Protein AF-A0A453H7G5-F1 (afdb_monomer_lite)

pLDDT: mean 79.05, std 18.9, range [33.25, 97.81]

Structure (mmCIF, N/CA/C/O backbone):
data_AF-A0A453H7G5-F1
#
_entry.id   AF-A0A453H7G5-F1
#
loop_
_atom_site.group_PDB
_atom_site.id
_atom_site.type_symbol
_atom_site.label_atom_id
_atom_site.label_alt_id
_atom_site.label_comp_id
_atom_site.label_asym_id
_atom_site.label_entity_id
_atom_site.label_seq_id
_atom_site.pdbx_PDB_ins_code
_atom_site.Cartn_x
_atom_site.Cartn_y
_atom_site.Cartn_z
_atom_site.occupancy
_atom_site.B_iso_or_equiv
_atom_site.auth_seq_id
_atom_site.auth_comp_id
_atom_site.auth_asym_id
_atom_site.auth_atom_id
_atom_site.pdbx_PDB_model_num
ATOM 1 N N . MET A 1 1 ? 97.354 35.713 -141.759 1.00 62.00 1 MET A N 1
ATOM 2 C CA . MET A 1 1 ? 98.029 35.523 -140.458 1.00 62.00 1 MET A CA 1
ATOM 3 C C . MET A 1 1 ? 97.011 35.641 -139.328 1.00 62.00 1 MET A C 1
ATOM 5 O O . MET A 1 1 ? 96.859 34.687 -138.582 1.00 62.00 1 MET A O 1
ATOM 9 N N . ASP A 1 2 ? 96.206 36.702 -139.304 1.00 74.19 2 ASP A N 1
ATOM 10 C CA . ASP A 1 2 ? 95.250 37.006 -138.221 1.00 74.19 2 ASP A CA 1
ATOM 11 C C . ASP A 1 2 ? 94.138 35.962 -137.973 1.00 74.19 2 ASP A C 1
ATOM 13 O O . ASP A 1 2 ? 93.659 35.813 -136.851 1.00 74.19 2 ASP A O 1
ATOM 17 N N . GLU A 1 3 ? 93.705 35.208 -138.989 1.00 76.62 3 GLU A N 1
ATOM 18 C CA . GLU A 1 3 ? 92.694 34.149 -138.804 1.00 76.62 3 GLU A CA 1
ATOM 19 C C . GLU A 1 3 ? 93.251 32.903 -138.105 1.00 76.62 3 GLU A C 1
ATOM 21 O O . GLU A 1 3 ? 92.527 32.244 -137.358 1.00 76.62 3 GLU A O 1
ATOM 26 N N . VAL A 1 4 ? 94.543 32.612 -138.289 1.00 81.25 4 VAL A N 1
ATOM 27 C CA . VAL A 1 4 ? 95.215 31.472 -137.648 1.00 81.25 4 VAL A CA 1
ATOM 28 C C . VAL A 1 4 ? 95.413 31.748 -136.159 1.00 81.25 4 VAL A C 1
ATOM 30 O O . VAL A 1 4 ? 95.116 30.883 -135.337 1.00 81.25 4 VAL A O 1
ATOM 33 N N . GLU A 1 5 ? 95.812 32.968 -135.791 1.00 82.56 5 GLU A N 1
ATOM 34 C CA . GLU A 1 5 ? 95.929 33.377 -134.383 1.00 82.56 5 GLU A CA 1
ATOM 35 C C . GLU A 1 5 ? 94.570 33.392 -133.667 1.00 82.56 5 GLU A C 1
ATOM 37 O O . GLU A 1 5 ? 94.452 32.953 -132.517 1.00 82.56 5 GLU A O 1
ATOM 42 N N . ARG A 1 6 ? 93.509 33.824 -134.363 1.00 83.56 6 ARG A N 1
ATOM 43 C CA . ARG A 1 6 ? 92.140 33.802 -133.827 1.00 83.56 6 ARG A CA 1
ATOM 44 C C . ARG A 1 6 ? 91.633 32.370 -133.616 1.00 83.56 6 ARG A C 1
ATOM 46 O O . ARG A 1 6 ? 90.989 32.096 -132.602 1.00 83.56 6 ARG A O 1
ATOM 53 N N . ALA A 1 7 ? 91.950 31.450 -134.529 1.00 84.06 7 ALA A N 1
ATOM 54 C CA . ALA A 1 7 ? 91.626 30.032 -134.384 1.00 84.06 7 ALA A CA 1
ATOM 55 C C . ALA A 1 7 ? 92.417 29.367 -133.243 1.00 84.06 7 ALA A C 1
ATOM 57 O O . ALA A 1 7 ? 91.829 28.629 -132.455 1.00 84.06 7 ALA A O 1
ATOM 58 N N . GLN A 1 8 ? 93.712 29.671 -133.097 1.00 85.31 8 GLN A N 1
ATOM 59 C CA . GLN A 1 8 ? 94.544 29.150 -132.006 1.00 85.31 8 GLN A CA 1
ATOM 60 C C . GLN A 1 8 ? 94.075 29.639 -130.634 1.00 85.31 8 GLN A C 1
ATOM 62 O O . GLN A 1 8 ? 93.962 28.840 -129.709 1.00 85.31 8 GLN A O 1
ATOM 67 N N . SER A 1 9 ? 93.708 30.917 -130.509 1.00 84.94 9 SER A N 1
ATOM 68 C CA . SER A 1 9 ? 93.155 31.455 -129.259 1.00 84.94 9 SER A CA 1
ATOM 69 C C . SER A 1 9 ? 91.837 30.774 -128.882 1.00 84.94 9 SER A C 1
ATOM 71 O O . SER A 1 9 ? 91.627 30.427 -127.721 1.00 84.94 9 SER A O 1
ATOM 73 N N . ARG A 1 10 ? 90.969 30.497 -129.866 1.00 87.31 10 ARG A N 1
ATOM 74 C CA . ARG A 1 10 ? 89.721 29.758 -129.636 1.00 87.31 10 ARG A CA 1
ATOM 75 C C . ARG A 1 10 ? 89.971 28.303 -129.239 1.00 87.31 10 ARG A C 1
ATOM 77 O O . ARG A 1 10 ? 89.262 27.790 -128.381 1.00 87.31 10 ARG A O 1
ATOM 84 N N . LEU A 1 11 ? 90.976 27.657 -129.826 1.00 89.25 11 LEU A N 1
ATOM 85 C CA . LEU A 1 11 ? 91.357 26.288 -129.485 1.00 89.25 11 LEU A CA 1
ATOM 86 C C . LEU A 1 11 ? 91.880 26.207 -128.044 1.00 89.25 11 LEU A C 1
ATOM 88 O O . LEU A 1 11 ? 91.409 25.366 -127.289 1.00 89.25 11 LEU A O 1
ATOM 92 N N . VAL A 1 12 ? 92.740 27.139 -127.623 1.00 89.12 12 VAL A N 1
ATOM 93 C CA . VAL A 1 12 ? 93.240 27.214 -126.237 1.00 89.12 12 VAL A CA 1
ATOM 94 C C . VAL A 1 12 ? 92.110 27.480 -125.234 1.00 89.12 12 VAL A C 1
ATOM 96 O O . VAL A 1 12 ? 92.103 26.906 -124.144 1.00 89.12 12 VAL A O 1
ATOM 99 N N . SER A 1 13 ? 91.137 28.329 -125.580 1.00 88.00 13 SER A N 1
ATOM 100 C CA . SER A 1 13 ? 89.946 28.534 -124.745 1.00 88.00 13 SER A CA 1
ATOM 101 C C . SER A 1 13 ? 89.106 27.261 -124.617 1.00 88.00 13 SER A C 1
ATOM 103 O O . SER A 1 13 ? 88.713 26.917 -123.507 1.00 88.00 13 SER A O 1
ATOM 105 N N . LEU A 1 14 ? 88.886 26.532 -125.717 1.00 88.38 14 LEU A N 1
ATOM 106 C CA . LEU A 1 14 ? 88.150 25.263 -125.699 1.00 88.38 14 LEU A CA 1
ATOM 107 C C . LEU A 1 14 ? 88.907 24.155 -124.952 1.00 88.38 14 LEU A C 1
ATOM 109 O O . LEU A 1 14 ? 88.287 23.324 -124.293 1.00 88.38 14 LEU A O 1
ATOM 113 N N . GLU A 1 15 ? 90.238 24.128 -125.024 1.00 88.12 15 GLU A N 1
ATOM 114 C CA . GLU A 1 15 ? 91.059 23.190 -124.252 1.00 88.12 15 GLU A CA 1
ATOM 115 C C . GLU A 1 15 ? 90.994 23.474 -122.749 1.00 88.12 15 GLU A C 1
ATOM 117 O O . GLU A 1 15 ? 90.889 22.526 -121.967 1.00 88.12 15 GLU A O 1
ATOM 122 N N . ARG A 1 16 ? 90.982 24.753 -122.341 1.00 88.56 16 ARG A N 1
ATOM 123 C CA . ARG A 1 16 ? 90.725 25.139 -120.944 1.00 88.56 16 ARG A CA 1
ATOM 124 C C . ARG A 1 16 ? 89.337 24.711 -120.487 1.00 88.56 16 ARG A C 1
ATOM 126 O O . ARG A 1 16 ? 89.234 24.011 -119.490 1.00 88.56 16 ARG A O 1
ATOM 133 N N . GLU A 1 17 ? 88.299 25.040 -121.252 1.00 88.00 17 GLU A N 1
ATOM 134 C CA . GLU A 1 17 ? 86.915 24.694 -120.909 1.00 88.00 17 GLU A CA 1
ATOM 135 C C . GLU A 1 17 ? 86.713 23.173 -120.811 1.00 88.00 17 GLU A C 1
ATOM 137 O O . GLU A 1 17 ? 86.063 22.674 -119.897 1.00 88.00 17 GLU A O 1
ATOM 142 N N . LYS A 1 18 ? 87.347 22.396 -121.697 1.00 88.44 18 LYS A N 1
ATOM 143 C CA . LYS A 1 18 ? 87.355 20.930 -121.609 1.00 88.44 18 LYS A CA 1
ATOM 144 C C . LYS A 1 18 ? 88.086 20.423 -120.361 1.00 88.44 18 LYS A C 1
ATOM 146 O O . LYS A 1 18 ? 87.686 19.402 -119.802 1.00 88.44 18 LYS A O 1
ATOM 151 N N . GLY A 1 19 ? 89.164 21.093 -119.956 1.00 87.31 19 GLY A N 1
ATOM 152 C CA . GLY A 1 19 ? 89.867 20.824 -118.702 1.00 87.31 19 GLY A CA 1
ATOM 153 C C . GLY A 1 19 ? 88.975 21.069 -117.487 1.00 87.31 19 GLY A C 1
ATOM 154 O O . GLY A 1 19 ? 88.870 20.193 -116.632 1.00 87.31 19 GLY A O 1
ATOM 155 N N . ASP A 1 20 ? 88.264 22.195 -117.472 1.00 87.38 20 ASP A N 1
ATOM 156 C CA . ASP A 1 20 ? 87.347 22.585 -116.397 1.00 87.38 20 ASP A CA 1
ATOM 157 C C . ASP A 1 20 ? 86.117 21.665 -116.318 1.00 87.38 20 ASP A C 1
ATOM 159 O O . ASP A 1 20 ? 85.686 21.272 -115.237 1.00 87.38 20 ASP A O 1
ATOM 163 N N . LEU A 1 21 ? 85.576 21.233 -117.459 1.00 86.12 21 LEU A N 1
ATOM 164 C CA . LEU A 1 21 ? 84.492 20.246 -117.489 1.00 86.12 21 LEU A CA 1
ATOM 165 C C . LEU A 1 21 ? 84.958 18.863 -117.022 1.00 86.12 21 LEU A C 1
ATOM 167 O O . LEU A 1 21 ? 84.193 18.133 -116.394 1.00 86.12 21 LEU A O 1
ATOM 171 N N . ARG A 1 22 ? 86.210 18.484 -117.307 1.00 85.69 22 ARG A N 1
ATOM 172 C CA . ARG A 1 22 ? 86.790 17.234 -116.796 1.00 85.69 22 ARG A CA 1
ATOM 173 C C . ARG A 1 22 ? 87.040 17.290 -115.299 1.00 85.69 22 ARG A C 1
ATOM 175 O O . ARG A 1 22 ? 86.771 16.294 -114.639 1.00 85.69 22 ARG A O 1
ATOM 182 N N . SER A 1 23 ? 87.526 18.413 -114.772 1.00 84.00 23 SER A N 1
ATOM 183 C CA . SER A 1 23 ? 87.696 18.571 -113.329 1.00 84.00 23 SER A CA 1
ATOM 184 C C . SER A 1 23 ? 86.343 18.576 -112.623 1.00 84.00 23 SER A C 1
ATOM 186 O O . SER A 1 23 ? 86.201 17.849 -111.651 1.00 84.00 23 SER A O 1
ATOM 188 N N . GLN A 1 24 ? 85.323 19.252 -113.166 1.00 84.56 24 GLN A N 1
ATOM 189 C CA . GLN A 1 24 ? 83.955 19.177 -112.641 1.00 84.56 24 GLN A CA 1
ATOM 190 C C . GLN A 1 24 ? 83.392 17.756 -112.665 1.00 84.56 24 GLN A C 1
ATOM 192 O O . GLN A 1 24 ? 82.813 17.321 -111.676 1.00 84.56 24 GLN A O 1
ATOM 197 N N . LEU A 1 25 ? 83.577 17.013 -113.762 1.00 80.81 25 LEU A N 1
ATOM 198 C CA . LEU A 1 25 ? 83.152 15.612 -113.840 1.00 80.81 25 LEU A CA 1
ATOM 199 C C . LEU A 1 25 ? 83.912 14.719 -112.863 1.00 80.81 25 LEU A C 1
ATOM 201 O O . LEU A 1 25 ? 83.340 13.775 -112.333 1.00 80.81 25 LEU A O 1
ATOM 205 N N . GLN A 1 26 ? 85.192 14.993 -112.628 1.00 80.56 26 GLN A N 1
ATOM 206 C CA . GLN A 1 26 ? 85.968 14.236 -111.662 1.00 80.56 26 GLN A CA 1
ATOM 207 C C . GLN A 1 26 ? 85.547 14.566 -110.229 1.00 80.56 26 GLN A C 1
ATOM 209 O O . GLN A 1 26 ? 85.383 13.640 -109.449 1.00 80.56 26 GLN A O 1
ATOM 214 N N . THR A 1 27 ? 85.279 15.834 -109.901 1.00 78.12 27 THR A N 1
ATOM 215 C CA . THR A 1 27 ? 84.759 16.214 -108.581 1.00 78.12 27 THR A CA 1
ATOM 216 C C . THR A 1 27 ? 83.364 15.654 -108.346 1.00 78.12 27 THR A C 1
ATOM 218 O O . THR A 1 27 ? 83.118 15.102 -107.286 1.00 78.12 27 THR A O 1
ATOM 221 N N . THR A 1 28 ? 82.465 15.691 -109.338 1.00 75.25 28 THR A N 1
ATOM 222 C CA . THR A 1 28 ? 81.138 15.081 -109.175 1.00 75.25 28 THR A CA 1
ATOM 223 C C . THR A 1 28 ? 81.228 13.565 -109.083 1.00 75.25 28 THR A C 1
ATOM 225 O O . THR A 1 28 ? 80.489 12.970 -108.308 1.00 75.25 28 THR A O 1
ATOM 228 N N . ASN A 1 29 ? 82.148 12.933 -109.818 1.00 70.69 29 ASN A N 1
ATOM 229 C CA . ASN A 1 29 ? 82.358 11.494 -109.736 1.00 70.69 29 ASN A CA 1
ATOM 230 C C . ASN A 1 29 ? 82.988 11.074 -108.397 1.00 70.69 29 ASN A C 1
ATOM 232 O O . ASN A 1 29 ? 82.562 10.079 -107.820 1.00 70.69 29 ASN A O 1
ATOM 236 N N . GLU A 1 30 ? 83.956 11.831 -107.875 1.00 68.62 30 GLU A N 1
ATOM 237 C CA . GLU A 1 30 ? 84.536 11.626 -106.542 1.00 68.62 30 GLU A CA 1
ATOM 238 C C . GLU A 1 30 ? 83.502 11.890 -105.437 1.00 68.62 30 GLU A C 1
ATOM 240 O O . GLU A 1 30 ? 83.410 11.093 -104.508 1.00 68.62 30 GLU A O 1
ATOM 245 N N . ASP A 1 31 ? 82.640 12.901 -105.576 1.00 63.59 31 ASP A N 1
ATOM 246 C CA . ASP A 1 31 ? 81.514 13.143 -104.664 1.00 63.59 31 ASP A CA 1
ATOM 247 C C . ASP A 1 31 ? 80.473 12.012 -104.721 1.00 63.59 31 ASP A C 1
ATOM 249 O O . ASP A 1 31 ? 79.898 11.648 -103.695 1.00 63.59 31 ASP A O 1
ATOM 253 N N . THR A 1 32 ? 80.242 11.392 -105.885 1.00 59.47 32 THR A N 1
ATOM 254 C CA . THR A 1 32 ? 79.364 10.212 -105.989 1.00 59.47 32 THR A CA 1
ATOM 255 C C . THR A 1 32 ? 80.030 8.914 -105.528 1.00 59.47 32 THR A C 1
ATOM 257 O O . THR A 1 32 ? 79.348 8.058 -104.971 1.00 59.47 32 THR A O 1
ATOM 260 N N . SER A 1 33 ? 81.347 8.756 -105.701 1.00 55.81 33 SER A N 1
ATOM 261 C CA . SER A 1 33 ? 82.089 7.573 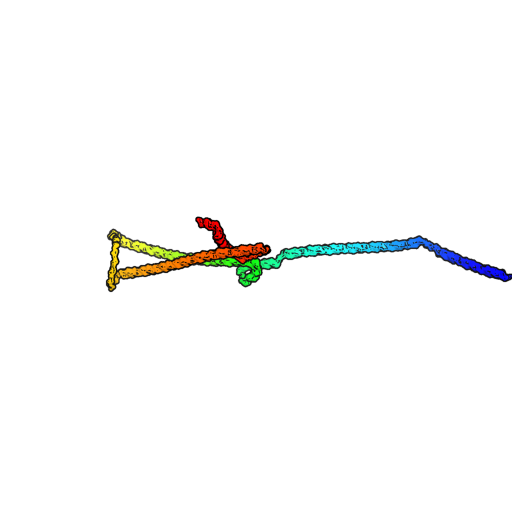-105.239 1.00 55.81 33 SER A CA 1
ATOM 262 C C . SER A 1 33 ? 82.356 7.602 -103.733 1.00 55.81 33 SER A C 1
ATOM 264 O O . SER A 1 33 ? 82.318 6.548 -103.105 1.00 55.81 33 SER A O 1
ATOM 266 N N . ASN A 1 34 ? 82.554 8.779 -103.135 1.00 56.25 34 ASN A N 1
ATOM 267 C CA . ASN A 1 34 ? 82.758 8.935 -101.690 1.00 56.25 34 ASN A CA 1
ATOM 268 C C . ASN A 1 34 ? 81.442 8.921 -100.888 1.00 56.25 34 ASN A C 1
ATOM 270 O O . ASN A 1 34 ? 81.478 8.724 -99.679 1.00 56.25 34 ASN A O 1
ATOM 274 N N . ASN A 1 35 ? 80.283 9.062 -101.547 1.00 52.50 35 ASN A N 1
ATOM 275 C CA . ASN A 1 35 ? 78.952 8.844 -100.957 1.00 52.50 35 ASN A CA 1
ATOM 276 C C . ASN A 1 35 ? 78.415 7.413 -101.179 1.00 52.50 35 ASN A C 1
ATOM 278 O O . ASN A 1 35 ? 77.243 7.143 -100.926 1.00 52.50 35 ASN A O 1
ATOM 282 N N . SER A 1 36 ? 79.261 6.483 -101.641 1.00 47.50 36 SER A N 1
ATOM 283 C CA . SER A 1 36 ? 78.926 5.059 -101.803 1.00 47.50 36 SER A CA 1
ATOM 284 C C . SER A 1 36 ? 79.104 4.235 -100.514 1.00 47.50 36 SER A C 1
ATOM 286 O O . SER A 1 36 ? 79.132 3.005 -100.579 1.00 47.50 36 SER A O 1
ATOM 288 N N . ASP A 1 37 ? 79.172 4.878 -99.345 1.00 51.56 37 ASP A N 1
ATOM 289 C CA . ASP A 1 37 ? 78.828 4.237 -98.071 1.00 51.56 37 ASP A CA 1
ATOM 290 C C . ASP A 1 37 ? 77.292 4.206 -97.989 1.00 51.56 37 ASP A C 1
ATOM 292 O O . ASP A 1 37 ? 76.632 4.999 -97.315 1.00 51.56 37 ASP A O 1
ATOM 296 N N . TYR A 1 38 ? 76.709 3.342 -98.822 1.00 54.81 38 TYR A N 1
ATOM 297 C CA . TYR A 1 38 ? 75.280 3.066 -98.883 1.00 54.81 38 TYR A CA 1
ATOM 298 C C . TYR A 1 38 ? 74.902 2.373 -97.564 1.00 54.81 38 TYR A C 1
ATOM 300 O O . TYR A 1 38 ? 74.841 1.150 -97.490 1.00 54.81 38 TYR A O 1
ATOM 308 N N . MET A 1 39 ? 74.691 3.144 -96.494 1.00 59.84 39 MET A N 1
ATOM 309 C CA . MET A 1 39 ? 73.795 2.696 -95.431 1.00 59.84 39 MET A CA 1
ATOM 310 C C . MET A 1 39 ? 72.452 2.486 -96.117 1.00 59.84 39 MET A C 1
ATOM 312 O O . MET A 1 39 ? 71.852 3.443 -96.619 1.00 59.84 39 MET A O 1
ATOM 316 N N . ASP A 1 40 ? 72.048 1.224 -96.240 1.00 67.44 40 ASP A N 1
ATOM 317 C CA . ASP A 1 40 ? 70.808 0.851 -96.897 1.00 67.44 40 ASP A CA 1
ATOM 318 C C . ASP A 1 40 ? 69.678 1.651 -96.224 1.00 67.44 40 ASP A C 1
ATOM 320 O O . ASP A 1 40 ? 69.606 1.688 -94.991 1.00 67.44 40 ASP A O 1
ATOM 324 N N . PRO A 1 41 ? 68.786 2.331 -96.969 1.00 74.31 41 PRO A N 1
ATOM 325 C CA . PRO A 1 41 ? 67.559 2.885 -96.400 1.00 74.31 41 PRO A CA 1
ATOM 326 C C . PRO A 1 41 ? 66.827 1.895 -95.476 1.00 74.31 41 PRO A C 1
ATOM 328 O O . PRO A 1 41 ? 66.160 2.322 -94.530 1.00 74.31 41 PRO A O 1
ATOM 331 N N . SER A 1 42 ? 66.998 0.588 -95.714 1.00 76.88 42 SER A N 1
ATOM 332 C CA . SER A 1 42 ? 66.573 -0.491 -94.823 1.00 76.88 42 SER A CA 1
ATOM 333 C C . SER A 1 42 ? 67.191 -0.417 -93.414 1.00 76.88 42 SER A C 1
ATOM 335 O O . SER A 1 42 ? 66.446 -0.496 -92.441 1.00 76.88 42 SER A O 1
ATOM 337 N N . ASP A 1 43 ? 68.496 -0.170 -93.268 1.00 80.69 43 ASP A N 1
ATOM 338 C CA . ASP A 1 43 ? 69.204 -0.134 -91.973 1.00 80.69 43 ASP A CA 1
ATOM 339 C C . ASP A 1 43 ? 68.791 1.070 -91.104 1.00 80.69 43 ASP A C 1
ATOM 341 O O . ASP A 1 43 ? 68.696 0.987 -89.873 1.00 80.69 43 ASP A O 1
ATOM 345 N N . ILE A 1 44 ? 68.502 2.215 -91.737 1.00 82.62 44 ILE A N 1
ATOM 346 C CA . ILE A 1 44 ? 68.005 3.422 -91.051 1.00 82.62 44 ILE A CA 1
ATOM 347 C C . ILE A 1 44 ? 66.570 3.199 -90.559 1.00 82.62 44 ILE A C 1
ATOM 349 O O . ILE A 1 44 ? 66.223 3.581 -89.435 1.00 82.62 44 ILE A O 1
ATOM 353 N N . LEU A 1 45 ? 65.730 2.569 -91.387 1.00 84.44 45 LEU A N 1
ATOM 354 C CA . LEU A 1 45 ? 64.369 2.191 -91.011 1.00 84.44 45 LEU A CA 1
ATOM 355 C C . LEU A 1 45 ? 64.369 1.135 -89.904 1.00 84.44 45 LEU A C 1
ATOM 357 O O . LEU A 1 45 ? 63.579 1.262 -88.971 1.00 84.44 45 LEU A O 1
ATOM 361 N N . GLU A 1 46 ? 65.275 0.160 -89.954 1.00 88.06 46 GLU A N 1
ATOM 362 C CA . GLU A 1 46 ? 65.452 -0.861 -88.920 1.00 88.06 46 GLU A CA 1
ATOM 363 C C . GLU A 1 46 ? 65.922 -0.242 -87.598 1.00 88.06 46 GLU A C 1
ATOM 365 O O . GLU A 1 46 ? 65.343 -0.501 -86.546 1.00 88.06 46 GLU A O 1
ATOM 370 N N . SER A 1 47 ? 66.882 0.683 -87.639 1.00 87.00 47 SER A N 1
ATOM 371 C CA . SER A 1 47 ? 67.322 1.435 -86.457 1.00 87.00 47 SER A CA 1
ATOM 372 C C . SER A 1 47 ? 66.195 2.292 -85.860 1.00 87.00 47 SER A C 1
ATOM 374 O O . SER A 1 47 ? 66.033 2.357 -84.639 1.00 87.00 47 SER A O 1
ATOM 376 N N . SER A 1 48 ? 65.374 2.927 -86.706 1.00 89.94 48 SER A N 1
ATOM 377 C CA . SER A 1 48 ? 64.195 3.690 -86.273 1.00 89.94 48 SER A CA 1
ATOM 378 C C . SER A 1 48 ? 63.102 2.791 -85.690 1.00 89.94 48 SER A C 1
ATOM 380 O O . SER A 1 48 ? 62.474 3.156 -84.693 1.00 89.94 48 SER A O 1
ATOM 382 N N . LEU A 1 49 ? 62.883 1.616 -86.284 1.00 92.31 49 LEU A N 1
ATOM 383 C CA . LEU A 1 49 ? 61.942 0.615 -85.800 1.00 92.31 49 LEU A CA 1
ATOM 384 C C . LEU A 1 49 ? 62.387 0.086 -84.436 1.00 92.31 49 LEU A C 1
ATOM 386 O O . LEU A 1 49 ? 61.605 0.160 -83.497 1.00 92.31 49 LEU A O 1
ATOM 390 N N . ASN A 1 50 ? 63.658 -0.292 -84.286 1.00 92.38 50 ASN A N 1
ATOM 391 C CA . ASN A 1 50 ? 64.249 -0.728 -83.020 1.00 92.38 50 ASN A CA 1
ATOM 392 C C . ASN A 1 50 ? 64.141 0.351 -81.928 1.00 92.38 50 ASN A C 1
ATOM 394 O O . ASN A 1 50 ? 63.821 0.051 -80.778 1.00 92.38 50 ASN A O 1
ATOM 398 N N . ALA A 1 51 ? 64.349 1.629 -82.269 1.00 92.88 51 ALA A N 1
ATOM 399 C CA . ALA A 1 51 ? 64.149 2.737 -81.333 1.00 92.88 51 ALA A CA 1
ATOM 400 C C . ALA A 1 51 ? 62.676 2.878 -80.906 1.00 92.88 51 ALA A C 1
ATOM 402 O O . ALA A 1 51 ? 62.393 3.055 -79.721 1.00 92.88 51 ALA A O 1
ATOM 403 N N . LYS A 1 52 ? 61.728 2.756 -81.846 1.00 94.19 52 LYS A N 1
ATOM 404 C CA . LYS A 1 52 ? 60.288 2.762 -81.541 1.00 94.19 52 LYS A CA 1
ATOM 405 C C . LYS A 1 52 ? 59.874 1.543 -80.722 1.00 94.19 52 LYS A C 1
ATOM 407 O O . LYS A 1 52 ? 59.114 1.704 -79.778 1.00 94.19 52 LYS A O 1
ATOM 412 N N . GLU A 1 53 ? 60.380 0.355 -81.031 1.00 95.00 53 GLU A N 1
ATOM 413 C CA . GLU A 1 53 ? 60.125 -0.876 -80.275 1.00 95.00 53 GLU A CA 1
ATOM 414 C C . GLU A 1 53 ? 60.661 -0.783 -78.847 1.00 95.00 53 GLU A C 1
ATOM 416 O O . GLU A 1 53 ? 59.987 -1.206 -77.904 1.00 95.00 53 GLU A O 1
ATOM 421 N N . LYS A 1 54 ? 61.828 -0.155 -78.662 1.00 95.06 54 LYS A N 1
ATOM 422 C CA . LYS A 1 54 ? 62.371 0.143 -77.336 1.00 95.06 54 LYS A CA 1
ATOM 423 C C . LYS A 1 54 ? 61.463 1.100 -76.561 1.00 95.06 54 LYS A C 1
ATOM 425 O O . LYS A 1 54 ? 61.105 0.787 -75.432 1.00 95.06 54 LYS A O 1
ATOM 430 N N . ILE A 1 55 ? 61.018 2.196 -77.181 1.00 95.50 55 ILE A N 1
ATOM 431 C CA . ILE A 1 55 ? 60.074 3.145 -76.562 1.00 95.50 55 ILE A CA 1
ATOM 432 C C . ILE A 1 55 ? 58.743 2.459 -76.232 1.00 95.50 55 ILE A C 1
ATOM 434 O O . ILE A 1 55 ? 58.202 2.649 -75.150 1.00 95.50 55 ILE A O 1
ATOM 438 N N . ILE A 1 56 ? 58.213 1.626 -77.130 1.00 95.25 56 ILE A N 1
ATOM 439 C CA . ILE A 1 56 ? 56.988 0.850 -76.891 1.00 95.25 56 ILE A CA 1
ATOM 440 C C . ILE A 1 56 ? 57.187 -0.105 -75.710 1.00 95.25 56 ILE A C 1
ATOM 442 O O . ILE A 1 56 ? 56.291 -0.253 -74.884 1.00 95.25 56 ILE A O 1
ATOM 446 N N . SER A 1 57 ? 58.354 -0.739 -75.600 1.00 95.69 57 SER A N 1
ATOM 447 C CA . SER A 1 57 ? 58.685 -1.628 -74.483 1.00 95.69 57 SER A CA 1
ATOM 448 C C . SER A 1 57 ? 58.794 -0.871 -73.159 1.00 95.69 57 SER A C 1
ATOM 450 O O . SER A 1 57 ? 58.263 -1.340 -72.155 1.00 95.69 57 SER A O 1
ATOM 452 N N . GLU A 1 58 ? 59.423 0.307 -73.162 1.00 95.94 58 GLU A N 1
ATOM 453 C CA . GLU A 1 58 ? 59.514 1.206 -72.006 1.00 95.94 58 GLU A CA 1
ATOM 454 C C . GLU A 1 58 ? 58.122 1.689 -71.572 1.00 95.94 58 GLU A C 1
ATOM 456 O O . GLU A 1 58 ? 57.748 1.494 -70.418 1.00 95.94 58 GLU A O 1
ATOM 461 N N . LEU A 1 59 ? 57.297 2.185 -72.501 1.00 96.44 59 LEU A N 1
ATOM 462 C CA . LEU A 1 59 ? 55.914 2.595 -72.224 1.00 96.44 59 LEU A CA 1
ATOM 463 C C . LEU A 1 59 ? 55.049 1.431 -71.726 1.00 96.44 59 LEU A C 1
ATOM 465 O O . LEU A 1 59 ? 54.245 1.607 -70.817 1.00 96.44 59 LEU A O 1
ATOM 469 N N . ASN A 1 60 ? 55.212 0.226 -72.277 1.00 96.31 60 ASN A N 1
ATOM 470 C CA . ASN A 1 60 ? 54.504 -0.961 -71.795 1.00 96.31 60 ASN A CA 1
ATOM 471 C C . ASN A 1 60 ? 54.957 -1.369 -70.386 1.00 96.31 60 ASN A C 1
ATOM 473 O O . ASN A 1 60 ? 54.140 -1.838 -69.593 1.00 96.31 60 ASN A O 1
ATOM 477 N N . ALA A 1 61 ? 56.242 -1.209 -70.062 1.00 95.81 61 ALA A N 1
ATOM 478 C CA . ALA A 1 61 ? 56.754 -1.452 -68.718 1.00 95.81 61 ALA A CA 1
ATOM 479 C C . ALA A 1 61 ? 56.220 -0.409 -67.723 1.00 95.81 61 ALA A C 1
ATOM 481 O O . ALA A 1 61 ? 55.793 -0.782 -66.630 1.00 95.81 61 ALA A O 1
ATOM 482 N N . GLU A 1 62 ? 56.169 0.866 -68.114 1.00 96.75 62 GLU A N 1
ATOM 483 C CA . GLU A 1 62 ? 55.561 1.940 -67.323 1.00 96.75 62 GLU A CA 1
ATOM 484 C C . GLU A 1 62 ? 54.061 1.716 -67.115 1.00 96.75 62 GLU A C 1
ATOM 486 O O . GLU A 1 62 ? 53.591 1.809 -65.982 1.00 96.75 62 GLU A O 1
ATOM 491 N N . LEU A 1 63 ? 53.320 1.339 -68.163 1.00 96.50 63 LEU A N 1
ATOM 492 C CA . LEU A 1 63 ? 51.900 0.992 -68.067 1.00 96.50 63 LEU A CA 1
ATOM 493 C C . LEU A 1 63 ? 51.676 -0.162 -67.092 1.00 96.50 63 LEU A C 1
ATOM 495 O O . LEU A 1 63 ? 50.865 -0.027 -66.183 1.00 96.50 63 LEU A O 1
ATOM 499 N N . ARG A 1 64 ? 52.440 -1.256 -67.208 1.00 96.69 64 ARG A N 1
ATOM 500 C CA . ARG A 1 64 ? 52.349 -2.384 -66.265 1.00 96.69 64 ARG A CA 1
ATOM 501 C C . ARG A 1 64 ? 52.691 -1.974 -64.837 1.00 96.69 64 ARG A C 1
ATOM 503 O O . ARG A 1 64 ? 52.065 -2.460 -63.898 1.00 96.69 64 ARG A O 1
ATOM 510 N N . ASN A 1 65 ? 53.673 -1.092 -64.657 1.00 96.56 65 ASN A N 1
ATOM 511 C CA . ASN A 1 65 ? 54.031 -0.584 -63.339 1.00 96.56 65 ASN A CA 1
ATOM 512 C C . ASN A 1 65 ? 52.890 0.253 -62.740 1.00 96.56 65 ASN A C 1
ATOM 514 O O . ASN A 1 65 ? 52.499 0.006 -61.605 1.00 96.56 65 ASN A O 1
ATOM 518 N N . ILE A 1 66 ? 52.302 1.171 -63.516 1.00 96.62 66 ILE A N 1
ATOM 519 C CA . ILE A 1 66 ? 51.151 1.989 -63.098 1.00 96.62 66 ILE A CA 1
ATOM 520 C C . ILE A 1 66 ? 49.920 1.114 -62.824 1.00 96.62 66 ILE A C 1
ATOM 522 O O . ILE A 1 66 ? 49.205 1.330 -61.849 1.00 96.62 66 ILE A O 1
ATOM 526 N N . GLU A 1 67 ? 49.661 0.102 -63.649 1.00 96.25 67 GLU A N 1
ATOM 527 C CA . GLU A 1 67 ? 48.577 -0.859 -63.425 1.00 96.25 67 GLU A CA 1
ATOM 528 C C . GLU A 1 67 ? 48.791 -1.647 -62.127 1.00 96.25 67 GLU A C 1
ATOM 530 O O . GLU A 1 67 ? 47.853 -1.817 -61.345 1.00 96.25 67 GLU A O 1
ATOM 535 N N . SER A 1 68 ? 50.026 -2.080 -61.859 1.00 96.44 68 SER A N 1
ATOM 536 C CA . SER A 1 68 ? 50.386 -2.785 -60.628 1.00 96.44 68 SER A CA 1
ATOM 537 C C . SER A 1 68 ? 50.267 -1.890 -59.392 1.00 96.44 68 SER A C 1
ATOM 539 O O . SER A 1 68 ? 49.744 -2.339 -58.370 1.00 96.44 68 SER A O 1
ATOM 541 N N . THR A 1 69 ? 50.725 -0.635 -59.453 1.00 96.44 69 THR A N 1
ATOM 542 C CA . THR A 1 69 ? 50.604 0.309 -58.330 1.00 96.44 69 THR A CA 1
ATOM 543 C C . THR A 1 69 ? 49.142 0.654 -58.074 1.00 96.44 69 THR A C 1
ATOM 545 O O . THR A 1 69 ? 48.699 0.576 -56.931 1.00 96.44 69 THR A O 1
ATOM 548 N N . LEU A 1 70 ? 48.356 0.908 -59.125 1.00 96.50 70 LEU A N 1
ATOM 549 C CA . LEU A 1 70 ? 46.920 1.158 -59.021 1.00 96.50 70 LEU A CA 1
ATOM 550 C C . LEU A 1 70 ? 46.168 -0.053 -58.450 1.00 96.50 70 LEU A C 1
ATOM 552 O O . LEU A 1 70 ? 45.241 0.115 -57.658 1.00 96.50 70 LEU A O 1
ATOM 556 N N . SER A 1 71 ? 46.538 -1.275 -58.842 1.00 96.94 71 SER A N 1
ATOM 557 C CA . SER A 1 71 ? 45.949 -2.498 -58.285 1.00 96.94 71 SER A CA 1
ATOM 558 C C . SER A 1 71 ? 46.270 -2.650 -56.797 1.00 96.94 71 SER A C 1
ATOM 560 O O . SER A 1 71 ? 45.372 -2.954 -56.013 1.00 96.94 71 SER A O 1
ATOM 562 N N . SER A 1 72 ? 47.519 -2.388 -56.399 1.00 96.81 72 SER A N 1
ATOM 563 C CA . SER A 1 72 ? 47.951 -2.415 -54.997 1.00 96.81 72 SER A CA 1
ATOM 564 C C . SER A 1 72 ? 47.227 -1.358 -54.155 1.00 96.81 72 SER A C 1
ATOM 566 O O . SER A 1 72 ? 46.677 -1.670 -53.100 1.00 96.81 72 SER A O 1
ATOM 568 N N . GLU A 1 73 ? 47.124 -0.118 -54.644 1.00 96.31 73 GLU A N 1
ATOM 569 C CA . GLU A 1 73 ? 46.380 0.952 -53.968 1.00 96.31 73 GLU A CA 1
ATOM 570 C C . GLU A 1 73 ? 44.893 0.614 -53.823 1.00 96.31 73 GLU A C 1
ATOM 572 O O . GLU A 1 73 ? 44.322 0.774 -52.742 1.00 96.31 73 GLU A O 1
ATOM 577 N N . LYS A 1 74 ? 44.260 0.075 -54.874 1.00 96.25 74 LYS A N 1
ATOM 578 C CA . LYS A 1 74 ? 42.871 -0.405 -54.805 1.00 96.25 74 LYS A CA 1
ATOM 579 C C . LYS A 1 74 ? 42.704 -1.492 -53.748 1.00 96.25 74 LYS A C 1
ATOM 581 O O . LYS A 1 74 ? 41.740 -1.441 -52.986 1.00 96.25 74 LYS A O 1
ATOM 586 N N . GLU A 1 75 ? 43.621 -2.452 -53.674 1.00 96.94 75 GLU A N 1
ATOM 587 C CA . GLU A 1 75 ? 43.585 -3.505 -52.660 1.00 96.94 75 GLU A CA 1
ATOM 588 C C . GLU A 1 75 ? 43.749 -2.937 -51.242 1.00 96.94 75 GLU A C 1
ATOM 590 O O . GLU A 1 75 ? 42.982 -3.296 -50.343 1.00 96.94 75 GLU A O 1
ATOM 595 N N . MET A 1 76 ? 44.672 -1.989 -51.040 1.00 96.75 76 MET A N 1
ATOM 596 C CA . MET A 1 76 ? 44.828 -1.289 -49.762 1.00 96.75 76 MET A CA 1
ATOM 597 C C . MET A 1 76 ? 43.548 -0.553 -49.356 1.00 96.75 76 MET A C 1
ATOM 599 O O . MET A 1 76 ? 43.098 -0.703 -48.220 1.00 96.75 76 MET A O 1
ATOM 603 N N . HIS A 1 77 ? 42.916 0.184 -50.274 1.00 96.06 77 HIS A N 1
ATOM 604 C CA . HIS A 1 77 ? 41.657 0.879 -50.002 1.00 96.06 77 HIS A CA 1
ATOM 605 C C . HIS A 1 77 ? 40.510 -0.086 -49.698 1.00 96.06 77 HIS A C 1
ATOM 607 O O . HIS A 1 77 ? 39.742 0.157 -48.771 1.00 96.06 77 HIS A O 1
ATOM 613 N N . VAL A 1 78 ? 40.402 -1.206 -50.419 1.00 97.50 78 VAL A N 1
ATOM 614 C CA . VAL A 1 78 ? 39.401 -2.244 -50.128 1.00 97.50 78 VAL A CA 1
ATOM 615 C C . VAL A 1 78 ? 39.621 -2.835 -48.736 1.00 97.50 78 VAL A C 1
ATOM 617 O O . VAL A 1 78 ? 38.658 -3.027 -47.992 1.00 97.50 78 VAL A O 1
ATOM 620 N N . ASN A 1 79 ? 40.869 -3.102 -48.356 1.00 96.62 79 ASN A N 1
ATOM 621 C CA . ASN A 1 79 ? 41.197 -3.611 -47.027 1.00 96.62 79 ASN A CA 1
ATOM 622 C C . ASN A 1 79 ? 40.902 -2.581 -45.932 1.00 96.62 79 ASN A C 1
ATOM 624 O O . ASN A 1 79 ? 40.396 -2.952 -44.874 1.00 96.62 79 ASN A O 1
ATOM 628 N N . GLU A 1 80 ? 41.147 -1.298 -46.187 1.00 97.44 80 GLU A N 1
ATOM 629 C CA . GLU A 1 80 ? 40.811 -0.231 -45.247 1.00 97.44 80 GLU A CA 1
ATOM 630 C C . GLU A 1 80 ? 39.296 -0.068 -45.087 1.00 97.44 80 GLU A C 1
ATOM 632 O O . GLU A 1 80 ? 38.793 -0.033 -43.967 1.00 97.44 80 GLU A O 1
ATOM 637 N N . VAL A 1 81 ? 38.535 -0.099 -46.185 1.00 96.81 81 VAL A N 1
ATOM 638 C CA . VAL A 1 81 ? 37.064 -0.094 -46.138 1.00 96.81 81 VAL A CA 1
ATOM 639 C C . VAL A 1 81 ? 36.538 -1.305 -45.363 1.00 96.81 81 VAL A C 1
ATOM 641 O O . VAL A 1 81 ? 35.631 -1.158 -44.545 1.00 96.81 81 VAL A O 1
ATOM 644 N N . LYS A 1 82 ? 37.120 -2.498 -45.541 1.00 97.38 82 LYS A N 1
ATOM 645 C CA . LYS A 1 82 ? 36.758 -3.694 -44.756 1.00 97.38 82 LYS A CA 1
ATOM 646 C C . LYS A 1 82 ? 37.034 -3.520 -43.259 1.00 97.38 82 LYS A C 1
ATOM 648 O O . LYS A 1 82 ? 36.203 -3.903 -42.442 1.00 97.38 82 LYS A O 1
ATOM 653 N N . LYS A 1 83 ? 38.169 -2.926 -42.881 1.00 97.44 83 LYS A N 1
ATOM 654 C CA . LYS A 1 83 ? 38.487 -2.642 -41.470 1.00 97.44 83 LYS A CA 1
ATOM 655 C C . LYS A 1 83 ? 37.524 -1.623 -40.869 1.00 97.44 83 LYS A C 1
ATOM 657 O O . LYS A 1 83 ? 37.001 -1.850 -39.782 1.00 97.44 83 LYS A O 1
ATOM 662 N N . LEU A 1 84 ? 37.262 -0.529 -41.584 1.00 96.31 84 LEU A N 1
ATOM 663 C CA . LEU A 1 84 ? 36.351 0.521 -41.130 1.00 96.31 84 LEU A CA 1
ATOM 664 C C . LEU A 1 84 ? 34.913 0.009 -41.010 1.00 96.31 84 LEU A C 1
ATOM 666 O O . LEU A 1 84 ? 34.245 0.318 -40.031 1.00 96.31 84 LEU A O 1
ATOM 670 N N . THR A 1 85 ? 34.448 -0.813 -41.953 1.00 96.69 85 THR A N 1
ATOM 671 C CA . THR A 1 85 ? 33.115 -1.438 -41.881 1.00 96.69 85 THR A CA 1
ATOM 672 C C . THR A 1 85 ? 33.003 -2.435 -40.728 1.00 96.69 85 THR A C 1
ATOM 674 O O . THR A 1 85 ? 31.993 -2.423 -40.028 1.00 96.69 85 THR A O 1
ATOM 677 N N . ALA A 1 86 ? 34.042 -3.235 -40.457 1.00 96.75 86 ALA A N 1
ATOM 678 C CA . ALA A 1 86 ? 34.075 -4.116 -39.289 1.00 96.75 86 ALA A CA 1
ATOM 679 C C . ALA A 1 86 ? 34.016 -3.319 -37.974 1.00 96.75 86 ALA A C 1
ATOM 681 O O . ALA A 1 86 ? 33.186 -3.613 -37.114 1.00 96.75 86 ALA A O 1
ATOM 682 N N . LEU A 1 87 ? 34.825 -2.262 -37.848 1.00 97.62 87 LEU A N 1
ATOM 683 C CA . LEU A 1 87 ? 34.830 -1.402 -36.664 1.00 97.62 87 LEU A CA 1
ATOM 684 C C . LEU A 1 87 ? 33.491 -0.674 -36.483 1.00 97.62 87 LEU A C 1
ATOM 686 O O . LEU A 1 87 ? 33.007 -0.545 -35.362 1.00 97.62 87 LEU A O 1
ATOM 690 N N . LEU A 1 88 ? 32.863 -0.239 -37.576 1.00 96.88 88 LEU A N 1
ATOM 691 C CA . LEU A 1 88 ? 31.533 0.364 -37.542 1.00 96.88 88 LEU A CA 1
ATOM 692 C C . LEU A 1 88 ? 30.487 -0.638 -37.035 1.00 96.88 88 LEU A C 1
ATOM 694 O O . LEU A 1 88 ? 29.733 -0.299 -36.128 1.00 96.88 88 LEU A O 1
ATOM 698 N N . SER A 1 89 ? 30.511 -1.882 -37.527 1.00 96.88 89 SER A N 1
ATOM 699 C CA . SER A 1 89 ? 29.600 -2.935 -37.059 1.00 96.88 89 SER A CA 1
ATOM 700 C C . SER A 1 89 ? 29.789 -3.272 -35.574 1.00 96.88 89 SER A C 1
ATOM 702 O O . SER A 1 89 ? 28.807 -3.417 -34.854 1.00 96.88 89 SER A O 1
ATOM 704 N N . GLU A 1 90 ? 31.031 -3.301 -35.078 1.00 97.12 90 GLU A N 1
ATOM 705 C CA . GLU A 1 90 ? 31.336 -3.528 -33.658 1.00 97.12 90 GLU A CA 1
ATOM 706 C C . GLU A 1 90 ? 30.818 -2.382 -32.773 1.00 97.12 90 GLU A C 1
ATOM 708 O O . GLU A 1 90 ? 30.274 -2.597 -31.686 1.00 97.12 90 GLU A O 1
ATOM 713 N N . LYS A 1 91 ? 30.954 -1.131 -33.234 1.00 96.00 91 LYS A N 1
ATOM 714 C CA . LYS A 1 91 ? 30.396 0.022 -32.517 1.00 96.00 91 LYS A CA 1
ATOM 715 C C . LYS A 1 91 ? 28.872 0.019 -32.540 1.00 96.00 91 LYS A C 1
ATOM 717 O O . LYS A 1 91 ? 28.267 0.361 -31.527 1.00 96.00 91 LYS A O 1
ATOM 722 N N . GLU A 1 92 ? 28.251 -0.389 -33.642 1.00 96.31 92 GLU A N 1
ATOM 723 C CA . GLU A 1 92 ? 26.798 -0.548 -33.721 1.00 96.31 92 GLU A CA 1
ATOM 724 C C . GLU A 1 92 ? 26.296 -1.604 -32.733 1.00 96.31 92 GLU A C 1
ATOM 726 O O . GLU A 1 92 ? 25.377 -1.310 -31.964 1.00 96.31 92 GLU A O 1
ATOM 731 N N . THR A 1 93 ? 26.933 -2.780 -32.664 1.00 96.25 93 THR A N 1
ATOM 732 C CA . THR A 1 93 ? 26.557 -3.821 -31.694 1.00 96.25 93 THR A CA 1
ATOM 733 C C . THR A 1 93 ? 26.724 -3.331 -30.257 1.00 96.25 93 THR A C 1
ATOM 735 O O . THR A 1 93 ? 25.778 -3.422 -29.473 1.00 96.25 93 THR A O 1
ATOM 738 N N . ALA A 1 94 ? 27.849 -2.690 -29.926 1.00 96.38 94 ALA A N 1
ATOM 739 C CA . ALA A 1 94 ? 28.075 -2.131 -28.591 1.00 96.38 94 ALA A CA 1
ATOM 740 C C . ALA A 1 94 ? 27.031 -1.061 -28.210 1.00 96.38 94 ALA A C 1
ATOM 742 O O . ALA A 1 94 ? 26.554 -1.018 -27.077 1.00 96.38 94 ALA A O 1
ATOM 743 N N . ILE A 1 95 ? 26.620 -0.208 -29.157 1.00 95.44 95 ILE A N 1
ATOM 744 C CA . ILE A 1 95 ? 25.554 0.779 -28.930 1.00 95.44 95 ILE A CA 1
ATOM 745 C C . ILE A 1 95 ? 24.211 0.084 -28.683 1.00 95.44 95 ILE A C 1
ATOM 747 O O . ILE A 1 95 ? 23.446 0.534 -27.828 1.00 95.44 95 ILE A O 1
ATOM 751 N N . THR A 1 96 ? 23.893 -0.984 -29.419 1.00 95.31 96 THR A N 1
ATOM 752 C CA . THR A 1 96 ? 22.644 -1.729 -29.197 1.00 95.31 96 THR A CA 1
ATOM 753 C C . THR A 1 96 ? 22.612 -2.416 -27.834 1.00 95.31 96 THR A C 1
ATOM 755 O O . THR A 1 96 ? 21.584 -2.354 -27.159 1.00 95.31 96 THR A O 1
ATOM 758 N N . GLU A 1 97 ? 23.734 -2.981 -27.386 1.00 95.12 97 GLU A N 1
ATOM 759 C CA . GLU A 1 97 ? 23.868 -3.592 -26.061 1.00 95.12 97 GLU A CA 1
ATOM 760 C C . GLU A 1 97 ? 23.730 -2.549 -24.948 1.00 95.12 97 GLU A C 1
ATOM 762 O O . GLU A 1 97 ? 22.880 -2.703 -24.075 1.00 95.12 97 GLU A O 1
ATOM 767 N N . LEU A 1 98 ? 24.449 -1.424 -25.033 1.00 93.31 98 LEU A N 1
ATOM 768 C CA . LEU A 1 98 ? 24.334 -0.335 -24.056 1.00 93.31 98 LEU A CA 1
ATOM 769 C C . LEU A 1 98 ? 22.919 0.256 -23.996 1.00 93.31 98 LEU A C 1
ATOM 771 O O . LEU A 1 98 ? 22.437 0.610 -22.921 1.00 93.31 98 LEU A O 1
ATOM 775 N N . LYS A 1 99 ? 22.223 0.362 -25.135 1.00 92.12 99 LYS A N 1
ATOM 776 C CA . LYS A 1 99 ? 20.816 0.789 -25.163 1.00 92.12 99 LYS A CA 1
ATOM 777 C C . LYS A 1 99 ? 19.902 -0.220 -24.475 1.00 92.12 99 LYS A C 1
ATOM 779 O O . LYS A 1 99 ? 18.988 0.202 -23.770 1.00 92.12 99 LYS A O 1
ATOM 784 N N . LYS A 1 100 ? 20.140 -1.519 -24.665 1.00 92.44 100 LYS A N 1
ATOM 785 C CA . LYS A 1 100 ? 19.390 -2.580 -23.988 1.00 92.44 100 LYS A CA 1
ATOM 786 C C . LYS A 1 100 ? 19.627 -2.534 -22.478 1.00 92.44 100 LYS A C 1
ATOM 788 O O . LYS A 1 100 ? 18.660 -2.477 -21.727 1.00 92.44 100 LYS A O 1
ATOM 793 N N . GLU A 1 101 ? 20.879 -2.435 -22.037 1.00 89.88 101 GLU A N 1
ATOM 794 C CA . GLU A 1 101 ? 21.214 -2.276 -20.616 1.00 89.88 101 GLU A CA 1
ATOM 795 C C . GLU A 1 101 ? 20.578 -1.017 -20.011 1.00 89.88 101 GLU A C 1
ATOM 797 O O . GLU A 1 101 ? 20.085 -1.040 -18.884 1.00 89.88 101 GLU A O 1
ATOM 802 N N . LEU A 1 102 ? 20.551 0.093 -20.753 1.00 86.44 102 LEU A N 1
ATOM 803 C CA . LEU A 1 102 ? 19.911 1.327 -20.301 1.00 86.44 102 LEU A CA 1
ATOM 804 C C . LEU A 1 102 ? 18.391 1.174 -20.144 1.00 86.44 102 LEU A C 1
ATOM 806 O O . LEU A 1 102 ? 17.822 1.776 -19.237 1.00 86.44 102 LEU A O 1
ATOM 810 N N . GLN A 1 103 ? 17.741 0.379 -20.999 1.00 84.00 103 GLN A N 1
ATOM 811 C CA . GLN A 1 103 ? 16.313 0.065 -20.879 1.00 84.00 103 GLN A CA 1
ATOM 812 C C . GLN A 1 103 ? 16.013 -0.912 -19.737 1.00 84.00 103 GLN A C 1
ATOM 814 O O . GLN A 1 103 ? 14.961 -0.803 -19.113 1.00 84.00 103 GLN A O 1
ATOM 819 N N . GLU A 1 104 ? 16.917 -1.852 -19.457 1.00 84.44 104 GLU A N 1
ATOM 820 C CA . GLU A 1 104 ? 16.781 -2.812 -18.354 1.00 84.44 104 GLU A CA 1
ATOM 821 C C . GLU A 1 104 ? 17.027 -2.171 -16.982 1.00 84.44 104 GLU A C 1
ATOM 823 O O . GLU A 1 104 ? 16.544 -2.672 -15.962 1.00 84.44 104 GLU A O 1
ATOM 828 N N . ARG A 1 105 ? 17.755 -1.049 -16.931 1.00 82.12 105 ARG A N 1
ATOM 829 C CA . ARG A 1 105 ? 17.980 -0.323 -15.681 1.00 82.12 105 ARG A CA 1
ATOM 830 C C . ARG A 1 105 ? 16.651 0.163 -15.089 1.00 82.12 105 ARG A C 1
ATOM 832 O O . ARG A 1 105 ? 15.870 0.815 -15.785 1.00 82.12 105 ARG A O 1
ATOM 839 N N . PRO A 1 106 ? 16.415 -0.078 -13.784 1.00 81.88 106 PRO A N 1
ATOM 840 C CA . PRO A 1 106 ? 15.251 0.449 -13.089 1.00 81.88 106 PRO A CA 1
ATOM 841 C C . PRO A 1 106 ? 15.134 1.959 -13.298 1.00 81.88 106 PRO A C 1
ATOM 843 O O . PRO A 1 106 ? 16.080 2.708 -13.047 1.00 81.88 106 PRO A O 1
ATOM 846 N N . THR A 1 107 ? 13.968 2.409 -13.759 1.00 82.50 107 THR A N 1
ATOM 847 C CA . THR A 1 107 ? 13.687 3.836 -13.924 1.00 82.50 107 THR A CA 1
ATOM 848 C C . THR A 1 107 ? 13.826 4.545 -12.577 1.00 82.50 107 THR A C 1
ATOM 850 O O . THR A 1 107 ? 13.464 3.981 -11.544 1.00 82.50 107 THR A O 1
ATOM 853 N N . THR A 1 108 ? 14.294 5.794 -12.576 1.00 82.62 108 THR A N 1
ATOM 854 C CA . THR A 1 108 ? 14.406 6.627 -11.362 1.00 82.62 108 THR A CA 1
ATOM 855 C C . THR A 1 108 ? 13.115 6.623 -10.548 1.00 82.62 108 THR A C 1
ATOM 857 O O . THR A 1 108 ? 13.151 6.367 -9.352 1.00 82.62 108 THR A O 1
ATOM 860 N N . ARG A 1 109 ? 11.966 6.735 -11.224 1.00 80.12 109 ARG A N 1
ATOM 861 C CA . ARG A 1 109 ? 10.639 6.622 -10.609 1.00 80.12 109 ARG A CA 1
ATOM 862 C C . ARG A 1 109 ? 10.423 5.301 -9.864 1.00 80.12 109 ARG A C 1
ATOM 864 O O . ARG A 1 109 ? 9.934 5.325 -8.748 1.00 80.12 109 ARG A O 1
ATOM 871 N N . LEU A 1 110 ? 10.822 4.162 -10.437 1.00 83.88 110 LEU A N 1
ATOM 872 C CA . LEU A 1 110 ? 10.681 2.857 -9.780 1.00 83.88 110 LEU A CA 1
ATOM 873 C C . LEU A 1 110 ? 11.583 2.752 -8.543 1.00 83.88 110 LEU A C 1
ATOM 875 O O . LEU A 1 110 ? 11.177 2.191 -7.530 1.00 83.88 110 LEU A O 1
ATOM 879 N N . VAL A 1 111 ? 12.801 3.292 -8.617 1.00 87.38 111 VAL A N 1
ATOM 880 C CA . VAL A 1 111 ? 13.720 3.341 -7.472 1.00 87.38 111 VAL A CA 1
ATOM 881 C C . VAL A 1 111 ? 13.157 4.233 -6.366 1.00 87.38 111 VAL A C 1
ATOM 883 O O . VAL A 1 111 ? 13.205 3.849 -5.199 1.00 87.38 111 VAL A O 1
ATOM 886 N N . ASP A 1 112 ? 12.592 5.384 -6.721 1.00 85.88 112 ASP A N 1
ATOM 887 C CA . ASP A 1 112 ? 11.964 6.303 -5.771 1.00 85.88 112 ASP A CA 1
ATOM 888 C C . ASP A 1 112 ? 10.699 5.688 -5.151 1.00 85.88 112 ASP A C 1
ATOM 890 O O . ASP A 1 112 ? 10.522 5.751 -3.936 1.00 85.88 112 ASP A O 1
ATOM 894 N N . ASP A 1 113 ? 9.876 4.993 -5.941 1.00 84.00 113 ASP A N 1
ATOM 895 C CA . ASP A 1 113 ? 8.704 4.252 -5.460 1.00 84.00 113 ASP A CA 1
ATOM 896 C C . ASP A 1 113 ? 9.107 3.104 -4.517 1.00 84.00 113 ASP A C 1
ATOM 898 O O . ASP A 1 113 ? 8.465 2.882 -3.491 1.00 84.00 113 ASP A O 1
ATOM 902 N N . LEU A 1 114 ? 10.187 2.374 -4.822 1.00 85.88 114 LEU A N 1
ATOM 903 C CA . LEU A 1 114 ? 10.719 1.325 -3.944 1.00 85.88 114 LEU A CA 1
ATOM 904 C C . LEU A 1 114 ? 11.287 1.901 -2.643 1.00 85.88 114 LEU A C 1
ATOM 906 O O . LEU A 1 114 ? 11.040 1.333 -1.581 1.00 85.88 114 LEU A O 1
ATOM 910 N N . LYS A 1 115 ? 12.000 3.031 -2.695 1.00 86.06 115 LYS A N 1
ATOM 911 C CA . LYS A 1 115 ? 12.486 3.727 -1.493 1.00 86.06 115 LYS A CA 1
ATOM 912 C C . LYS A 1 115 ? 11.332 4.180 -0.606 1.00 86.06 115 LYS A C 1
ATOM 914 O O . LYS A 1 115 ? 11.369 3.910 0.591 1.00 86.06 115 LYS A O 1
ATOM 919 N N . LYS A 1 116 ? 10.284 4.775 -1.189 1.00 83.62 116 LYS A N 1
ATOM 920 C CA . LYS A 1 116 ? 9.059 5.141 -0.463 1.00 83.62 116 LYS A CA 1
ATOM 921 C C . LYS A 1 116 ? 8.422 3.920 0.195 1.00 83.62 116 LYS A C 1
ATOM 923 O O . LYS A 1 116 ? 8.191 3.937 1.398 1.00 83.62 116 LYS A O 1
ATOM 928 N N . LYS A 1 117 ? 8.242 2.817 -0.545 1.00 82.75 117 LYS A N 1
ATOM 929 C CA . LYS A 1 117 ? 7.714 1.552 0.005 1.00 82.75 117 LYS A CA 1
ATOM 930 C C . LYS A 1 117 ? 8.534 1.026 1.180 1.00 82.75 117 LYS A C 1
ATOM 932 O O . LYS A 1 117 ? 7.951 0.588 2.167 1.00 82.75 117 LYS A O 1
ATOM 937 N N . VAL A 1 118 ? 9.864 1.059 1.088 1.00 84.38 118 VAL A N 1
ATOM 938 C CA . VAL A 1 118 ? 10.751 0.637 2.183 1.00 84.38 118 VAL A CA 1
ATOM 939 C C . VAL A 1 118 ? 10.603 1.559 3.390 1.00 84.38 118 VAL A C 1
ATOM 941 O O . VAL A 1 118 ? 10.493 1.065 4.506 1.00 84.38 118 VAL A O 1
ATOM 944 N N . GLN A 1 119 ? 10.536 2.872 3.179 1.00 76.94 119 GLN A N 1
ATOM 945 C CA . GLN A 1 119 ? 10.377 3.850 4.254 1.00 76.94 119 GLN A CA 1
ATOM 946 C C . GLN A 1 119 ? 9.027 3.695 4.972 1.00 76.94 119 GLN A C 1
ATOM 948 O O . GLN A 1 119 ? 8.984 3.692 6.199 1.00 76.94 119 GLN A O 1
ATOM 953 N N . ILE A 1 120 ? 7.945 3.450 4.229 1.00 75.38 120 ILE A N 1
ATOM 954 C CA . ILE A 1 120 ? 6.617 3.149 4.787 1.00 75.38 120 ILE A CA 1
ATOM 955 C C . ILE A 1 120 ? 6.640 1.829 5.549 1.00 75.38 120 ILE A C 1
ATOM 957 O O . ILE A 1 120 ? 6.159 1.766 6.673 1.00 75.38 120 ILE A O 1
ATOM 961 N N . LEU A 1 121 ? 7.216 0.767 4.978 1.00 79.12 121 LEU A N 1
ATOM 962 C CA . LEU A 1 121 ? 7.347 -0.517 5.672 1.00 79.12 121 LEU A CA 1
ATOM 963 C C . LEU A 1 121 ? 8.166 -0.385 6.953 1.00 79.12 121 LEU A C 1
ATOM 965 O O . LEU A 1 121 ? 7.830 -1.014 7.952 1.00 79.12 121 LEU A O 1
ATOM 969 N N . GLN A 1 122 ? 9.209 0.441 6.948 1.00 75.56 122 GLN A N 1
ATOM 970 C CA . GLN A 1 122 ? 9.993 0.717 8.140 1.00 75.56 122 GLN A CA 1
ATOM 971 C C . GLN A 1 122 ? 9.161 1.474 9.185 1.00 75.56 122 GLN A C 1
ATOM 973 O O . GLN A 1 122 ? 9.192 1.136 10.365 1.00 75.56 122 GLN A O 1
ATOM 978 N N . ALA A 1 123 ? 8.364 2.446 8.756 1.00 68.31 123 ALA A N 1
ATOM 979 C CA . ALA A 1 123 ? 7.516 3.228 9.641 1.00 68.31 123 ALA A CA 1
ATOM 980 C C . ALA A 1 123 ? 6.357 2.400 10.236 1.00 68.31 123 ALA A C 1
ATOM 982 O O . ALA A 1 123 ? 6.139 2.442 11.444 1.00 68.31 123 ALA A O 1
ATOM 983 N N . VAL A 1 124 ? 5.674 1.586 9.420 1.00 68.38 124 VAL A N 1
ATOM 984 C CA . VAL A 1 124 ? 4.587 0.678 9.841 1.00 68.38 124 VAL A CA 1
ATOM 985 C C . VAL A 1 124 ? 5.114 -0.499 10.662 1.00 68.38 124 VAL A C 1
ATOM 987 O O . VAL A 1 124 ? 4.480 -0.917 11.625 1.00 68.38 124 VAL A O 1
ATOM 990 N N . GLY A 1 125 ? 6.248 -1.078 10.262 1.00 63.28 125 GLY A N 1
ATOM 991 C CA . GLY A 1 125 ? 6.799 -2.288 10.872 1.00 63.28 125 GLY A CA 1
ATOM 992 C C . GLY A 1 125 ? 7.548 -2.035 12.176 1.00 63.28 125 GLY A C 1
ATOM 993 O O . GLY A 1 125 ? 7.579 -2.918 13.031 1.00 63.28 125 GLY A O 1
ATOM 994 N N . TYR A 1 126 ? 8.133 -0.844 12.343 1.00 64.88 126 TYR A N 1
ATOM 995 C CA . TYR A 1 126 ? 8.956 -0.527 13.511 1.00 64.88 126 TYR A CA 1
ATOM 996 C C . TYR A 1 126 ? 8.409 0.609 14.382 1.00 64.88 126 TYR A C 1
ATOM 998 O O . TYR A 1 126 ? 9.036 0.900 15.396 1.00 64.88 126 TYR A O 1
ATOM 1006 N N . ASN A 1 127 ? 7.275 1.243 14.037 1.00 55.91 127 ASN A N 1
ATOM 1007 C CA . ASN A 1 127 ? 6.718 2.394 14.774 1.00 55.91 127 ASN A CA 1
ATOM 1008 C C . ASN A 1 127 ? 7.789 3.457 15.117 1.00 55.91 127 ASN A C 1
ATOM 1010 O O . ASN A 1 127 ? 7.756 4.076 16.177 1.00 55.91 127 ASN A O 1
ATOM 1014 N N . SER A 1 128 ? 8.787 3.625 14.242 1.00 45.59 128 SER A N 1
ATOM 1015 C CA . SER A 1 128 ? 10.048 4.308 14.571 1.00 45.59 128 SER A CA 1
ATOM 1016 C C . SER A 1 128 ? 10.183 5.691 13.931 1.00 45.59 128 SER A C 1
ATOM 1018 O O . SER A 1 128 ? 11.286 6.231 13.903 1.00 45.59 128 SER A O 1
ATOM 1020 N N . ILE A 1 129 ? 9.103 6.256 13.388 1.00 43.94 129 ILE A N 1
ATOM 1021 C CA . ILE A 1 129 ? 9.138 7.561 12.723 1.00 43.94 129 ILE A CA 1
ATOM 1022 C C . ILE A 1 129 ? 8.176 8.530 13.412 1.00 43.94 129 ILE A C 1
ATOM 1024 O O . ILE A 1 129 ? 6.983 8.252 13.557 1.00 43.94 129 ILE A O 1
ATOM 1028 N N . GLU A 1 130 ? 8.739 9.660 13.841 1.00 53.47 130 GLU A N 1
ATOM 1029 C CA . GLU A 1 130 ? 8.039 10.836 14.351 1.00 53.47 130 GLU A CA 1
ATOM 1030 C C . GLU A 1 130 ? 7.087 11.374 13.268 1.00 53.47 130 GLU A C 1
ATOM 1032 O O . GLU A 1 130 ? 7.387 11.340 12.076 1.00 53.47 130 GLU A O 1
ATOM 1037 N N . ALA A 1 131 ? 5.898 11.822 13.676 1.00 52.84 131 ALA A N 1
ATOM 1038 C CA . ALA A 1 131 ? 4.770 12.118 12.785 1.00 52.84 131 ALA A CA 1
ATOM 1039 C C . ALA A 1 131 ? 5.067 13.136 11.659 1.00 52.84 131 ALA A C 1
ATOM 1041 O O . ALA A 1 131 ? 4.339 13.161 10.671 1.00 52.84 131 ALA A O 1
ATOM 1042 N N . GLU A 1 132 ? 6.130 13.936 11.778 1.00 50.16 132 GLU A N 1
ATOM 1043 C CA . GLU A 1 132 ? 6.530 14.958 10.799 1.00 50.16 132 GLU A CA 1
ATOM 1044 C C . GLU A 1 132 ? 7.164 14.382 9.517 1.00 50.16 132 GLU A C 1
ATOM 1046 O O . GLU A 1 132 ? 6.977 14.944 8.439 1.00 50.16 132 GLU A O 1
ATOM 1051 N N . ASP A 1 133 ? 7.823 13.220 9.574 1.00 51.28 133 ASP A N 1
ATOM 1052 C CA . ASP A 1 133 ? 8.458 12.596 8.395 1.00 51.28 133 ASP A CA 1
ATOM 1053 C C . ASP A 1 133 ? 7.470 11.776 7.535 1.00 51.28 133 ASP A C 1
ATOM 1055 O O . ASP A 1 133 ? 7.774 11.387 6.401 1.00 51.28 133 ASP A O 1
ATOM 1059 N N . TRP A 1 134 ? 6.259 11.532 8.046 1.00 55.09 134 TRP A N 1
ATOM 1060 C CA . TRP A 1 134 ? 5.191 10.823 7.333 1.00 55.09 134 TRP A CA 1
ATOM 1061 C C . TRP A 1 134 ? 4.537 11.670 6.237 1.00 55.09 134 TRP A C 1
ATOM 1063 O O . TRP A 1 134 ? 4.184 11.145 5.179 1.00 55.09 134 TRP A O 1
ATOM 1073 N N . GLU A 1 135 ? 4.394 12.978 6.448 1.00 55.31 135 GLU A N 1
ATOM 1074 C CA . GLU A 1 135 ? 3.769 13.870 5.460 1.00 55.31 135 GLU A CA 1
ATOM 1075 C C . GLU A 1 135 ? 4.651 14.069 4.217 1.00 55.31 135 GLU A C 1
ATOM 1077 O O . GLU A 1 135 ? 4.152 14.262 3.111 1.00 55.31 135 GLU A O 1
ATOM 1082 N N . LEU A 1 136 ? 5.974 13.955 4.359 1.00 56.81 136 LEU A N 1
ATOM 1083 C CA . LEU A 1 136 ? 6.912 14.094 3.241 1.00 56.81 136 LEU A CA 1
ATOM 1084 C C . LEU A 1 136 ? 6.986 12.838 2.358 1.00 56.81 136 LEU A C 1
ATOM 1086 O O . LEU A 1 136 ? 7.163 12.954 1.142 1.00 56.81 136 LEU A O 1
ATOM 1090 N N . ALA A 1 137 ? 6.825 11.643 2.936 1.00 54.00 137 ALA A N 1
ATOM 1091 C CA . ALA A 1 137 ? 6.918 10.376 2.205 1.00 54.00 137 ALA A CA 1
ATOM 1092 C C . ALA A 1 137 ? 5.668 10.051 1.357 1.00 54.00 137 ALA A C 1
ATOM 1094 O O . ALA A 1 137 ? 5.779 9.344 0.352 1.00 54.00 137 ALA A O 1
ATOM 1095 N N . THR A 1 138 ? 4.504 10.599 1.724 1.00 55.47 138 THR A N 1
ATOM 1096 C CA . THR A 1 138 ? 3.166 10.190 1.240 1.00 55.47 138 THR A CA 1
ATOM 1097 C C . THR A 1 138 ? 2.604 11.054 0.094 1.00 55.47 138 THR A C 1
ATOM 1099 O O . THR A 1 138 ? 1.511 10.807 -0.415 1.00 55.47 138 THR A O 1
ATOM 1102 N N . ASN A 1 139 ? 3.369 12.034 -0.409 1.00 55.25 139 ASN A N 1
ATOM 1103 C CA . ASN A 1 139 ? 2.946 12.984 -1.458 1.00 55.25 139 ASN A CA 1
ATOM 1104 C C . ASN A 1 139 ? 2.860 12.400 -2.895 1.00 55.25 139 ASN A C 1
ATOM 1106 O O . ASN A 1 139 ? 3.063 13.116 -3.876 1.00 55.25 139 ASN A O 1
ATOM 1110 N N . GLY A 1 140 ? 2.598 11.099 -3.065 1.00 54.38 140 GLY A N 1
ATOM 1111 C CA . GLY A 1 140 ? 2.357 10.466 -4.370 1.00 54.38 140 GLY A CA 1
ATOM 1112 C C . GLY A 1 140 ? 0.931 9.924 -4.480 1.00 54.38 140 GLY A C 1
ATOM 1113 O O . GLY A 1 140 ? 0.600 8.982 -3.774 1.00 54.38 140 GLY A O 1
ATOM 1114 N N . GLU A 1 141 ? 0.112 10.473 -5.385 1.00 56.28 141 GLU A N 1
ATOM 1115 C CA . GLU A 1 141 ? -1.352 10.259 -5.467 1.00 56.28 141 GLU A CA 1
ATOM 1116 C C . GLU A 1 141 ? -1.818 8.786 -5.397 1.00 56.28 141 GLU A C 1
ATOM 1118 O O . GLU A 1 141 ? -2.774 8.477 -4.689 1.00 56.28 141 GLU A O 1
ATOM 1123 N N . GLU A 1 142 ? -1.146 7.851 -6.077 1.00 54.09 142 GLU A N 1
ATOM 1124 C CA . GLU A 1 142 ? -1.543 6.428 -6.073 1.00 54.09 142 GLU A CA 1
ATOM 1125 C C . GLU A 1 142 ? -1.045 5.655 -4.841 1.00 54.09 142 GLU A C 1
ATOM 1127 O O . GLU A 1 142 ? -1.712 4.732 -4.368 1.00 54.09 142 GLU A O 1
ATOM 1132 N N . MET A 1 143 ? 0.111 6.037 -4.294 1.00 52.62 143 MET A N 1
ATOM 1133 C CA . MET A 1 143 ? 0.663 5.428 -3.078 1.00 52.62 143 MET A CA 1
ATOM 1134 C C . MET A 1 143 ? -0.080 5.928 -1.834 1.00 52.62 143 MET A C 1
ATOM 1136 O O . MET A 1 143 ? -0.401 5.131 -0.954 1.00 52.62 143 MET A O 1
ATOM 1140 N N . SER A 1 144 ? -0.509 7.192 -1.857 1.00 62.03 144 SER A N 1
ATOM 1141 C CA . SER A 1 144 ? -1.303 7.847 -0.818 1.00 62.03 144 SER A CA 1
ATOM 1142 C C . SER A 1 144 ? -2.596 7.088 -0.488 1.00 62.03 144 SER A C 1
ATOM 1144 O O . SER A 1 144 ? -2.967 6.973 0.677 1.00 62.03 144 SER A O 1
ATOM 1146 N N . LYS A 1 145 ? -3.261 6.470 -1.478 1.00 67.06 145 LYS A N 1
ATOM 1147 C CA . LYS A 1 145 ? -4.501 5.699 -1.251 1.00 67.06 145 LYS A CA 1
ATOM 1148 C C . LYS A 1 145 ? -4.258 4.389 -0.496 1.00 67.06 145 LYS A C 1
ATOM 1150 O O . LYS A 1 145 ? -5.022 4.049 0.407 1.00 67.06 145 LYS A O 1
ATOM 1155 N N . LEU A 1 146 ? -3.207 3.643 -0.851 1.00 69.00 146 LEU A N 1
ATOM 1156 C CA . LEU A 1 146 ? -2.850 2.406 -0.144 1.00 69.00 146 LEU A CA 1
ATOM 1157 C C . LEU A 1 146 ? -2.294 2.715 1.253 1.00 69.00 146 LEU A C 1
ATOM 1159 O O . LEU A 1 146 ? -2.612 2.015 2.211 1.00 69.00 146 LEU A O 1
ATOM 1163 N N . GLU A 1 147 ? -1.512 3.783 1.369 1.00 69.19 147 GLU A N 1
ATOM 1164 C CA . GLU A 1 147 ? -0.979 4.297 2.630 1.00 69.19 147 GLU A CA 1
ATOM 1165 C C . GLU A 1 147 ? -2.098 4.735 3.578 1.00 69.19 147 GLU A C 1
ATOM 1167 O O . GLU A 1 147 ? -2.116 4.309 4.732 1.00 69.19 147 GLU A O 1
ATOM 1172 N N . ALA A 1 148 ? -3.078 5.497 3.084 1.00 73.69 148 ALA A N 1
ATOM 1173 C CA . ALA A 1 148 ? -4.245 5.912 3.855 1.00 73.69 148 ALA A CA 1
ATOM 1174 C C . ALA A 1 148 ? -5.063 4.708 4.342 1.00 73.69 148 ALA A C 1
ATOM 1176 O O . ALA A 1 148 ? -5.449 4.664 5.508 1.00 73.69 148 ALA A O 1
ATOM 1177 N N . LEU A 1 149 ? -5.269 3.695 3.491 1.00 68.12 149 LEU A N 1
ATOM 1178 C CA . LEU A 1 149 ? -5.972 2.464 3.872 1.00 68.12 149 LEU A CA 1
ATOM 1179 C C . LEU A 1 149 ? -5.214 1.655 4.933 1.00 68.12 149 LEU A C 1
ATOM 1181 O O . LEU A 1 149 ? -5.833 1.090 5.837 1.00 68.12 149 LEU A O 1
ATOM 1185 N N . LEU A 1 150 ? -3.884 1.580 4.840 1.00 77.88 150 LEU A N 1
ATOM 1186 C CA . LEU A 1 150 ? -3.064 0.895 5.839 1.00 77.88 150 LEU A CA 1
ATOM 1187 C C . LEU A 1 150 ? -3.057 1.644 7.175 1.00 77.88 150 LEU A C 1
ATOM 1189 O O . LEU A 1 150 ? -3.175 1.000 8.218 1.00 77.88 150 LEU A O 1
ATOM 1193 N N . LEU A 1 151 ? -2.980 2.976 7.153 1.00 78.31 151 LEU A N 1
ATOM 1194 C CA . LEU A 1 151 ? -3.072 3.818 8.346 1.00 78.31 151 LEU A CA 1
ATOM 1195 C C . LEU A 1 151 ? -4.442 3.720 9.013 1.00 78.31 151 LEU A C 1
ATOM 1197 O O . LEU A 1 151 ? -4.510 3.538 10.225 1.00 78.31 151 LEU A O 1
ATOM 1201 N N . ASP A 1 152 ? -5.523 3.798 8.238 1.00 71.38 152 ASP A N 1
ATOM 1202 C CA . ASP A 1 152 ? -6.884 3.673 8.760 1.00 71.38 152 ASP A CA 1
ATOM 1203 C C . ASP A 1 152 ? -7.105 2.293 9.391 1.00 71.38 152 ASP A C 1
ATOM 1205 O O . ASP A 1 152 ? -7.583 2.180 10.521 1.00 71.38 152 ASP A O 1
ATOM 1209 N N . LYS A 1 153 ? -6.634 1.227 8.729 1.00 81.75 153 LYS A N 1
ATOM 1210 C CA . LYS A 1 153 ? -6.689 -0.127 9.287 1.00 81.75 153 LYS A CA 1
ATOM 1211 C C . LYS A 1 153 ? -5.841 -0.268 10.551 1.00 81.75 153 LYS A C 1
ATOM 1213 O O . LYS A 1 153 ? -6.289 -0.923 11.488 1.00 81.75 153 LYS A O 1
ATOM 1218 N N . ASN A 1 154 ? -4.648 0.325 10.598 1.00 83.38 154 ASN A N 1
ATOM 1219 C CA . ASN A 1 154 ? -3.792 0.288 11.782 1.00 83.38 154 ASN A CA 1
ATOM 1220 C C . ASN A 1 154 ? -4.455 1.030 12.955 1.00 83.38 154 ASN A C 1
ATOM 1222 O O . ASN A 1 154 ? -4.683 0.420 13.996 1.00 83.38 154 ASN A O 1
ATOM 1226 N N . ARG A 1 155 ? -4.927 2.265 12.740 1.00 83.81 155 ARG A N 1
ATOM 1227 C CA . ARG A 1 155 ? -5.680 3.046 13.738 1.00 83.81 155 ARG A CA 1
ATOM 1228 C C . ARG A 1 155 ? -6.931 2.317 14.224 1.00 83.81 155 ARG A C 1
ATOM 1230 O O . ARG A 1 155 ? -7.225 2.323 15.417 1.00 83.81 155 ARG A O 1
ATOM 1237 N N . LYS A 1 156 ? -7.663 1.656 13.323 1.00 81.38 156 LYS A N 1
ATOM 1238 C CA . LYS A 1 156 ? -8.832 0.846 13.679 1.00 81.38 156 LYS A CA 1
ATOM 1239 C C . LYS A 1 156 ? -8.447 -0.357 14.537 1.00 81.38 156 LYS A C 1
ATOM 1241 O O . LYS A 1 156 ? -9.091 -0.589 15.557 1.00 81.38 156 LYS A O 1
ATOM 1246 N N . MET A 1 157 ? -7.385 -1.081 14.178 1.00 85.44 157 MET A N 1
ATOM 1247 C CA . MET A 1 157 ? -6.877 -2.189 14.993 1.00 85.44 157 MET A CA 1
ATOM 1248 C C . MET A 1 157 ? -6.387 -1.708 16.363 1.00 85.44 157 MET A C 1
ATOM 1250 O O . MET A 1 157 ? -6.689 -2.345 17.367 1.00 85.44 157 MET A O 1
ATOM 1254 N N . GLU A 1 158 ? -5.688 -0.576 16.442 1.00 88.12 158 GLU A N 1
ATOM 1255 C CA . GLU A 1 158 ? -5.265 0.030 17.710 1.00 88.12 158 GLU A CA 1
ATOM 1256 C C . GLU A 1 158 ? -6.462 0.440 18.577 1.00 88.12 158 GLU A C 1
ATOM 1258 O O . GLU A 1 158 ? -6.475 0.194 19.789 1.00 88.12 158 GLU A O 1
ATOM 1263 N N . HIS A 1 159 ? -7.500 1.015 17.966 1.00 92.50 159 HIS A N 1
ATOM 1264 C CA . HIS A 1 159 ? -8.733 1.370 18.655 1.00 92.50 159 HIS A CA 1
ATOM 1265 C C . HIS A 1 159 ? -9.466 0.129 19.183 1.00 92.50 159 HIS A C 1
ATOM 1267 O O . HIS A 1 159 ? -9.845 0.098 20.354 1.00 92.50 159 HIS A O 1
ATOM 1273 N N . GLU A 1 160 ? -9.610 -0.918 18.366 1.00 94.06 160 GLU A N 1
ATOM 1274 C CA . GLU A 1 160 ? -10.196 -2.202 18.772 1.00 94.06 160 GLU A CA 1
ATOM 1275 C C . GLU A 1 160 ? -9.394 -2.853 19.909 1.00 94.06 160 GLU A C 1
ATOM 1277 O O . GLU A 1 160 ? -9.973 -3.303 20.899 1.00 94.06 160 GLU A O 1
ATOM 1282 N N . LEU A 1 161 ? -8.061 -2.834 19.831 1.00 93.94 161 LEU A N 1
ATOM 1283 C CA . LEU A 1 161 ? -7.169 -3.359 20.867 1.00 93.94 161 LEU A CA 1
ATOM 1284 C C . LEU A 1 161 ? -7.326 -2.573 22.178 1.00 93.94 161 LEU A C 1
ATOM 1286 O O . LEU A 1 161 ? -7.420 -3.165 23.255 1.00 93.94 161 LEU A O 1
ATOM 1290 N N . THR A 1 162 ? -7.428 -1.245 22.101 1.00 95.00 162 THR A N 1
ATOM 1291 C CA . THR A 1 162 ? -7.662 -0.382 23.267 1.00 95.00 162 THR A CA 1
ATOM 1292 C C . THR A 1 162 ? -9.038 -0.639 23.884 1.00 95.00 162 THR A C 1
ATOM 1294 O O . THR A 1 162 ? -9.137 -0.822 25.096 1.00 95.00 162 THR A O 1
ATOM 1297 N N . GLN A 1 163 ? -10.093 -0.750 23.071 1.00 95.88 163 GLN A N 1
ATOM 1298 C CA . GLN A 1 163 ? -11.429 -1.110 23.554 1.00 95.88 163 GLN A CA 1
ATOM 1299 C C . GLN A 1 163 ? -11.451 -2.487 24.227 1.00 95.88 163 GLN A C 1
ATOM 1301 O O . GLN A 1 163 ? -12.080 -2.652 25.272 1.00 95.88 163 GLN A O 1
ATOM 1306 N N . LEU A 1 164 ? -10.779 -3.487 23.647 1.00 95.06 164 LEU A N 1
ATOM 1307 C CA . LEU A 1 164 ? -10.683 -4.822 24.236 1.00 95.06 164 LEU A CA 1
ATOM 1308 C C . LEU A 1 164 ? -9.917 -4.792 25.562 1.00 95.06 164 LEU A C 1
ATOM 1310 O O . LEU A 1 164 ? -10.364 -5.418 26.519 1.00 95.06 164 LEU A O 1
ATOM 1314 N N . LYS A 1 165 ? -8.827 -4.019 25.663 1.00 97.50 165 LYS A N 1
ATOM 1315 C CA . LYS A 1 165 ? -8.105 -3.806 26.929 1.00 97.50 165 LYS A CA 1
ATOM 1316 C C . LYS A 1 165 ? -8.999 -3.187 28.005 1.00 97.50 165 LYS A C 1
ATOM 1318 O O . LYS A 1 165 ? -9.008 -3.685 29.128 1.00 97.50 165 LYS A O 1
ATOM 1323 N N . VAL A 1 166 ? -9.785 -2.162 27.664 1.00 97.44 166 VAL A N 1
ATOM 1324 C CA . VAL A 1 166 ? -10.736 -1.542 28.603 1.00 97.44 166 VAL A CA 1
ATOM 1325 C C . VAL A 1 166 ? -11.788 -2.558 29.054 1.00 97.44 166 VAL A C 1
ATOM 1327 O O . VAL A 1 166 ? -11.955 -2.762 30.254 1.00 97.44 166 VAL A O 1
ATOM 1330 N N . LYS A 1 167 ? -12.408 -3.294 28.121 1.00 97.12 167 LYS A N 1
ATOM 1331 C CA . LYS A 1 167 ? -13.381 -4.354 28.447 1.00 97.12 167 LYS A CA 1
ATOM 1332 C C . LYS A 1 167 ? -12.784 -5.442 29.341 1.00 97.12 167 LYS A C 1
ATOM 1334 O O . LYS A 1 167 ? -13.461 -5.919 30.246 1.00 97.12 167 LYS A O 1
ATOM 1339 N N . ILE A 1 168 ? -11.529 -5.835 29.113 1.00 97.12 168 ILE A N 1
ATOM 1340 C CA . ILE A 1 168 ? -10.823 -6.790 29.978 1.00 97.12 168 ILE A CA 1
ATOM 1341 C C . ILE A 1 168 ? -10.650 -6.203 31.382 1.00 97.12 168 ILE A C 1
ATOM 1343 O O . ILE A 1 168 ? -10.946 -6.893 32.354 1.00 97.12 168 ILE A O 1
ATOM 1347 N N . SER A 1 169 ? -10.240 -4.936 31.505 1.00 97.25 169 SER A N 1
ATOM 1348 C CA . SER A 1 169 ? -10.089 -4.290 32.816 1.00 97.25 169 SER A CA 1
ATOM 1349 C C . SER A 1 169 ? -11.418 -4.168 33.576 1.00 97.25 169 SER A C 1
ATOM 1351 O O . SER A 1 169 ? -11.474 -4.500 34.757 1.00 97.25 169 SER A O 1
ATOM 1353 N N . GLU A 1 170 ? -12.512 -3.811 32.896 1.00 97.44 170 GLU A N 1
ATOM 1354 C CA . GLU A 1 170 ? -13.858 -3.751 33.482 1.00 97.44 170 GLU A CA 1
ATOM 1355 C C . GLU A 1 170 ? -14.329 -5.131 33.954 1.00 97.44 170 GLU A C 1
ATOM 1357 O O . GLU A 1 170 ? -14.821 -5.282 35.072 1.00 97.44 170 GLU A O 1
ATOM 1362 N N . LYS A 1 171 ? -14.151 -6.168 33.123 1.00 96.38 171 LYS A N 1
ATOM 1363 C CA . LYS A 1 171 ? -14.514 -7.545 33.485 1.00 96.38 171 LYS A CA 1
ATOM 1364 C C . LYS A 1 171 ? -13.666 -8.075 34.638 1.00 96.38 171 LYS A C 1
ATOM 1366 O O . LYS A 1 171 ? -14.211 -8.763 35.494 1.00 96.38 171 LYS A O 1
ATOM 1371 N N . SER A 1 172 ? -12.382 -7.724 34.687 1.00 97.75 172 SER A N 1
ATOM 1372 C CA . SER A 1 172 ? -11.494 -8.064 35.802 1.00 97.75 172 SER A CA 1
ATOM 1373 C C . SER A 1 172 ? -11.936 -7.387 37.102 1.00 97.75 172 SER A C 1
ATOM 1375 O O . SER A 1 172 ? -11.979 -8.047 38.132 1.00 97.75 172 SER A O 1
ATOM 1377 N N . SER A 1 173 ? -12.328 -6.108 37.055 1.00 97.56 173 SER A N 1
ATOM 1378 C CA . SER A 1 173 ? -12.854 -5.385 38.224 1.00 97.56 173 SER A CA 1
ATOM 1379 C C . SER A 1 173 ? -14.151 -6.010 38.744 1.00 97.56 173 SER A C 1
ATOM 1381 O O . SER A 1 173 ? -14.308 -6.217 39.944 1.00 97.56 173 SER A O 1
ATOM 1383 N N . LEU A 1 174 ? -15.076 -6.361 37.844 1.00 97.00 174 LEU A N 1
ATOM 1384 C CA . LEU A 1 174 ? -16.328 -7.031 38.215 1.00 97.00 174 LEU A CA 1
ATOM 1385 C C . LEU A 1 174 ? -16.093 -8.426 38.806 1.00 97.00 174 LEU A C 1
ATOM 1387 O O . LEU A 1 174 ? -16.811 -8.826 39.723 1.00 97.00 174 LEU A O 1
ATOM 1391 N N . LEU A 1 175 ? -15.107 -9.165 38.285 1.00 97.06 175 LEU A N 1
ATOM 1392 C CA . LEU A 1 175 ? -14.710 -10.458 38.837 1.00 97.06 175 LEU A CA 1
ATOM 1393 C C . LEU A 1 175 ? -14.168 -10.290 40.261 1.00 97.06 175 LEU A C 1
ATOM 1395 O O . LEU A 1 175 ? -14.642 -10.976 41.161 1.00 97.06 175 LEU A O 1
ATOM 1399 N N . GLU A 1 176 ? -13.270 -9.328 40.485 1.00 97.81 176 GLU A N 1
ATOM 1400 C CA . GLU A 1 176 ? -12.703 -9.044 41.809 1.00 97.81 176 GLU A CA 1
ATOM 1401 C C . GLU A 1 176 ? -13.788 -8.632 42.824 1.00 97.81 176 GLU A C 1
ATOM 1403 O O . GLU A 1 176 ? -13.786 -9.070 43.974 1.00 97.81 176 GLU A O 1
ATOM 1408 N N . GLU A 1 177 ? -14.769 -7.822 42.414 1.00 97.12 177 GLU A N 1
ATOM 1409 C CA . GLU A 1 177 ? -15.916 -7.470 43.261 1.00 97.12 177 GLU A CA 1
ATOM 1410 C C . GLU A 1 177 ? -16.807 -8.673 43.594 1.00 97.12 177 GLU A C 1
ATOM 1412 O O . GLU A 1 177 ? -17.312 -8.783 44.716 1.00 97.12 177 GLU A O 1
ATOM 1417 N N . ALA A 1 178 ? -17.033 -9.571 42.632 1.00 95.31 178 ALA A N 1
ATOM 1418 C CA . ALA A 1 178 ? -17.798 -10.791 42.857 1.00 95.31 178 ALA A CA 1
ATOM 1419 C C . ALA A 1 178 ? -17.055 -11.746 43.802 1.00 95.31 178 ALA A C 1
ATOM 1421 O O . ALA A 1 178 ? -17.668 -12.282 44.725 1.00 95.31 178 ALA A O 1
ATOM 1422 N N . GLU A 1 179 ? -15.741 -11.898 43.633 1.00 97.38 179 GLU A N 1
ATOM 1423 C CA . GLU A 1 179 ? -14.877 -12.673 44.527 1.00 97.38 179 GLU A CA 1
ATOM 1424 C C . GLU A 1 179 ? -14.884 -12.106 45.953 1.00 97.38 179 GLU A C 1
ATOM 1426 O O . GLU A 1 179 ? -15.051 -12.867 46.908 1.00 97.38 179 GLU A O 1
ATOM 1431 N N . LYS A 1 180 ? -14.822 -10.775 46.118 1.00 97.75 180 LYS A N 1
ATOM 1432 C CA . LYS A 1 180 ? -14.973 -10.113 47.429 1.00 97.75 180 LYS A CA 1
ATOM 1433 C C . LYS A 1 180 ? -16.320 -10.429 48.079 1.00 97.75 180 LYS A C 1
ATOM 1435 O O . LYS A 1 180 ? -16.360 -10.811 49.245 1.00 97.75 180 LYS A O 1
ATOM 1440 N N . LYS A 1 181 ? -17.424 -10.338 47.330 1.00 97.00 181 LYS A N 1
ATOM 1441 C CA . LYS A 1 181 ? -18.766 -10.679 47.843 1.00 97.00 181 LYS A CA 1
ATOM 1442 C C . LYS A 1 181 ? -18.878 -12.150 48.230 1.00 97.00 181 LYS A C 1
ATOM 1444 O O . LYS A 1 181 ? -19.510 -12.458 49.238 1.00 97.00 181 LYS A O 1
ATOM 1449 N N . ILE A 1 182 ? -18.278 -13.053 47.453 1.00 96.56 182 ILE A N 1
ATOM 1450 C CA . ILE A 1 182 ? -18.221 -14.477 47.796 1.00 96.56 182 ILE A CA 1
ATOM 1451 C C . ILE A 1 182 ? -17.462 -14.654 49.111 1.00 96.56 182 ILE A C 1
ATOM 1453 O O . ILE A 1 182 ? -18.005 -15.284 50.011 1.00 96.56 182 ILE A O 1
ATOM 1457 N N . ALA A 1 183 ? -16.285 -14.039 49.263 1.00 97.25 183 ALA A N 1
ATOM 1458 C CA . ALA A 1 183 ? -15.490 -14.110 50.490 1.00 97.25 183 ALA A CA 1
ATOM 1459 C C . ALA A 1 183 ? -16.245 -13.568 51.725 1.00 97.25 183 ALA A C 1
ATOM 1461 O O . ALA A 1 183 ? -16.212 -14.166 52.803 1.00 97.25 183 ALA A O 1
ATOM 1462 N N . GLU A 1 184 ? -16.976 -12.460 51.575 1.00 97.38 184 GLU A N 1
ATOM 1463 C CA . GLU A 1 184 ? -17.824 -11.906 52.637 1.00 97.38 184 GLU A CA 1
ATOM 1464 C C . GLU A 1 184 ? -18.974 -12.848 53.016 1.00 97.38 184 GLU A C 1
ATOM 1466 O O . GLU A 1 184 ? -19.253 -13.050 54.200 1.00 97.38 184 GLU A O 1
ATOM 1471 N N . LEU A 1 185 ? -19.656 -13.431 52.025 1.00 95.69 185 LEU A N 1
ATOM 1472 C CA . LEU A 1 185 ? -20.739 -14.383 52.265 1.00 95.69 185 LEU A CA 1
ATOM 1473 C C . LEU A 1 185 ? -20.220 -15.675 52.898 1.00 95.69 185 LEU A C 1
ATOM 1475 O O . LEU A 1 185 ? -20.851 -16.170 53.827 1.00 95.69 185 LEU A O 1
ATOM 1479 N N . THR A 1 186 ? -19.064 -16.190 52.472 1.00 97.12 186 THR A N 1
ATOM 1480 C CA . THR A 1 186 ? -18.444 -17.365 53.099 1.00 97.12 186 THR A CA 1
ATOM 1481 C C . THR A 1 186 ? -18.049 -17.079 54.545 1.00 97.12 186 THR A C 1
ATOM 1483 O O . THR A 1 186 ? -18.337 -17.899 55.410 1.00 97.12 186 THR A O 1
ATOM 1486 N N . SER A 1 187 ? -17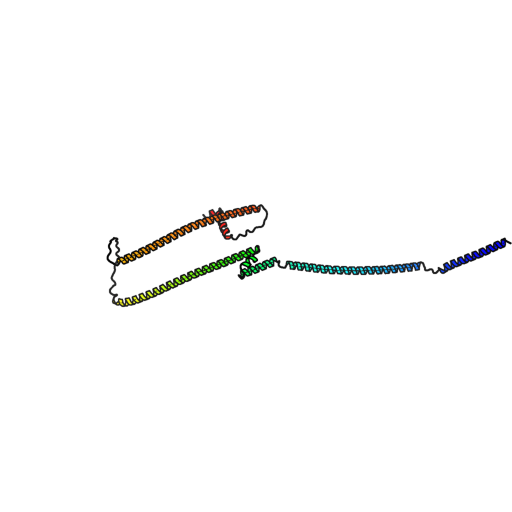.509 -15.890 54.848 1.00 97.56 187 SER A N 1
ATOM 1487 C CA . SER A 1 187 ? -17.217 -15.478 56.230 1.00 97.56 187 SER A CA 1
ATOM 1488 C C . SER A 1 187 ? -18.484 -15.441 57.092 1.00 97.56 187 SER A C 1
ATOM 1490 O O . SER A 1 187 ? -18.496 -15.970 58.201 1.00 97.56 187 SER A O 1
ATOM 1492 N N . LYS A 1 188 ? -19.585 -14.876 56.575 1.00 97.31 188 LYS A N 1
ATOM 1493 C CA . LYS A 1 188 ? -20.879 -14.866 57.282 1.00 97.31 188 LYS A CA 1
ATOM 1494 C C . LYS A 1 188 ? -21.429 -16.272 57.505 1.00 97.31 188 LYS A C 1
ATOM 1496 O O . LYS A 1 188 ? -21.970 -16.541 58.573 1.00 97.31 188 LYS A O 1
ATOM 1501 N N . VAL A 1 189 ? -21.288 -17.167 56.527 1.00 97.50 189 VAL A N 1
ATOM 1502 C CA . VAL A 1 189 ? -21.687 -18.575 56.668 1.00 97.50 189 VAL A CA 1
ATOM 1503 C C . VAL A 1 189 ? -20.852 -19.263 57.747 1.00 97.50 189 VAL A C 1
ATOM 1505 O O . VAL A 1 189 ? -21.413 -19.956 58.589 1.00 97.50 189 VAL A O 1
ATOM 1508 N N . GLU A 1 190 ? -19.539 -19.036 57.797 1.00 97.25 190 GLU A N 1
ATOM 1509 C CA . GLU A 1 190 ? -18.684 -19.581 58.858 1.00 97.25 190 GLU A CA 1
ATOM 1510 C C . GLU A 1 190 ? -19.046 -19.041 60.248 1.00 97.25 190 GLU A C 1
ATOM 1512 O O . GLU A 1 190 ? -19.059 -19.794 61.223 1.00 97.25 190 GLU A O 1
ATOM 1517 N N . GLU A 1 191 ? -19.342 -17.745 60.365 1.00 97.25 191 GLU A N 1
ATOM 1518 C CA . GLU A 1 191 ? -19.809 -17.132 61.613 1.00 97.25 191 GLU A CA 1
ATOM 1519 C C . GLU A 1 191 ? -21.145 -17.724 62.068 1.00 97.25 191 GLU A C 1
ATOM 1521 O O . GLU A 1 191 ? -21.291 -18.086 63.237 1.00 97.25 191 GLU A O 1
ATOM 1526 N N . GLN A 1 192 ? -22.098 -17.877 61.144 1.00 96.19 192 GLN A N 1
ATOM 1527 C CA . GLN A 1 192 ? -23.384 -18.521 61.405 1.00 96.19 192 GLN A CA 1
ATOM 1528 C C . GLN A 1 192 ? -23.202 -19.982 61.817 1.00 96.19 192 GLN A C 1
ATOM 1530 O O . GLN A 1 192 ? -23.785 -20.397 62.813 1.00 96.19 192 GLN A O 1
ATOM 1535 N N . GLN A 1 193 ? -22.345 -20.741 61.130 1.00 96.94 193 GLN A N 1
ATOM 1536 C CA . GLN A 1 193 ? -22.042 -22.128 61.479 1.00 96.94 193 GLN A CA 1
ATOM 1537 C C . GLN A 1 193 ? -21.441 -22.225 62.889 1.00 96.94 193 GLN A C 1
ATOM 1539 O O . GLN A 1 193 ? -21.851 -23.069 63.681 1.00 96.94 193 GLN A O 1
ATOM 1544 N N . LYS A 1 194 ? -20.508 -21.330 63.245 1.00 96.56 194 LYS A N 1
ATOM 1545 C CA . LYS A 1 194 ? -19.931 -21.254 64.599 1.00 96.56 194 LYS A CA 1
ATOM 1546 C C . LYS A 1 194 ? -20.976 -20.881 65.652 1.00 96.56 194 LYS A C 1
ATOM 1548 O O . LYS A 1 194 ? -20.913 -21.397 66.765 1.00 96.56 194 LYS A O 1
ATOM 1553 N N . LEU A 1 195 ? -21.907 -19.980 65.334 1.00 96.19 195 LEU A N 1
ATOM 1554 C CA . LEU A 1 195 ? -22.999 -19.607 66.234 1.00 96.19 195 LEU A CA 1
ATOM 1555 C C . LEU A 1 195 ? -23.962 -20.776 66.447 1.00 96.19 195 LEU A C 1
ATOM 1557 O O . LEU A 1 195 ? -24.295 -21.064 67.590 1.00 96.19 195 LEU A O 1
ATOM 1561 N N . ILE A 1 196 ? -24.357 -21.469 65.376 1.00 94.56 196 ILE A N 1
ATOM 1562 C CA . ILE A 1 196 ? -25.205 -22.664 65.445 1.00 94.56 196 ILE A CA 1
ATOM 1563 C C . ILE A 1 196 ? -24.538 -23.725 66.319 1.00 94.56 196 ILE A C 1
ATOM 1565 O O . ILE A 1 196 ? -25.162 -24.181 67.265 1.00 94.56 196 ILE A O 1
ATOM 1569 N N . LEU A 1 197 ? -23.253 -24.026 66.104 1.00 95.94 197 LEU A N 1
ATOM 1570 C CA . LEU A 1 197 ? -22.515 -24.988 66.933 1.00 95.94 197 LEU A CA 1
ATOM 1571 C C . LEU A 1 197 ? -22.490 -24.602 68.423 1.00 95.94 197 LEU A C 1
ATOM 1573 O O . LEU A 1 197 ? -22.609 -25.469 69.284 1.00 95.94 197 LEU A O 1
ATOM 1577 N N . LYS A 1 198 ? -22.350 -23.308 68.747 1.00 96.00 198 LYS A N 1
ATOM 1578 C CA . LYS A 1 198 ? -22.442 -22.831 70.140 1.00 96.00 198 LYS A CA 1
ATOM 1579 C C . LYS A 1 198 ? -23.845 -23.012 70.708 1.00 96.00 198 LYS A C 1
ATOM 1581 O O . LYS A 1 198 ? -23.976 -23.481 71.829 1.00 96.00 198 LYS A O 1
ATOM 1586 N N . LEU A 1 199 ? -24.875 -22.659 69.939 1.00 93.38 199 LEU A N 1
ATOM 1587 C CA . LEU A 1 199 ? -26.266 -22.830 70.353 1.00 93.38 199 LEU A CA 1
ATOM 1588 C C . LEU A 1 199 ? -26.618 -24.311 70.537 1.00 93.38 199 LEU A C 1
ATOM 1590 O O . LEU A 1 199 ? -27.319 -24.650 71.480 1.00 93.38 199 LEU A O 1
ATOM 1594 N N . GLU A 1 200 ? -26.110 -25.200 69.686 1.00 93.62 200 GLU A N 1
ATOM 1595 C CA . GLU A 1 200 ? -26.265 -26.650 69.822 1.00 93.62 200 GLU A CA 1
ATOM 1596 C C . GLU A 1 200 ? -25.581 -27.182 71.093 1.00 93.62 200 GLU A C 1
ATOM 1598 O O . GLU A 1 200 ? -26.188 -27.961 71.828 1.00 93.62 200 GLU A O 1
ATOM 1603 N N . ASP A 1 201 ? -24.361 -26.729 71.402 1.00 93.00 201 ASP A N 1
ATOM 1604 C CA . ASP A 1 201 ? -23.654 -27.070 72.648 1.00 93.00 201 ASP A CA 1
ATOM 1605 C C . ASP A 1 201 ? -24.379 -26.522 73.893 1.00 93.00 201 ASP A C 1
ATOM 1607 O O . ASP A 1 201 ? -24.538 -27.229 74.892 1.00 93.00 201 ASP A O 1
ATOM 1611 N N . ASP A 1 202 ? -24.896 -25.293 73.824 1.00 92.56 202 ASP A N 1
ATOM 1612 C CA . ASP A 1 202 ? -25.693 -24.680 74.890 1.00 92.56 202 ASP A CA 1
ATOM 1613 C C . ASP A 1 202 ? -27.027 -25.416 75.098 1.00 92.56 202 ASP A C 1
ATOM 1615 O O . ASP A 1 202 ? -27.436 -25.635 76.241 1.00 92.56 202 ASP A O 1
ATOM 1619 N N . ILE A 1 203 ? -27.687 -25.865 74.023 1.00 88.31 203 ILE A N 1
ATOM 1620 C CA . ILE A 1 203 ? -28.888 -26.710 74.098 1.00 88.31 203 ILE A CA 1
ATOM 1621 C C . ILE A 1 203 ? -28.544 -28.066 74.720 1.00 88.31 203 ILE A C 1
ATOM 1623 O O . ILE A 1 203 ? -29.259 -28.508 75.615 1.00 88.31 203 ILE A O 1
ATOM 1627 N N . LEU A 1 204 ? -27.444 -28.714 74.325 1.00 85.75 204 LEU A N 1
ATOM 1628 C CA . LEU A 1 204 ? -27.001 -29.983 74.922 1.00 85.75 204 LEU A CA 1
ATOM 1629 C C . LEU A 1 204 ? -26.716 -29.844 76.431 1.00 85.75 204 LEU A C 1
ATOM 1631 O O . LEU A 1 204 ? -27.143 -30.681 77.237 1.00 85.75 204 LEU A O 1
ATOM 1635 N N . LYS A 1 205 ? -26.053 -28.759 76.847 1.00 84.56 205 LYS A N 1
ATOM 1636 C CA . LYS A 1 205 ? -25.827 -28.420 78.265 1.00 84.56 205 LYS A CA 1
ATOM 1637 C C . LYS A 1 205 ? -27.123 -28.077 79.006 1.00 84.56 205 LYS A C 1
ATOM 1639 O O . LYS A 1 205 ? -27.288 -28.445 80.167 1.00 84.56 205 LYS A O 1
ATOM 1644 N N . GLY A 1 206 ? -28.058 -27.398 78.344 1.00 74.81 206 GLY A N 1
ATOM 1645 C CA . GLY A 1 206 ? -29.385 -27.097 78.873 1.00 74.81 206 GLY A CA 1
ATOM 1646 C C . GLY A 1 206 ? -30.209 -28.364 79.096 1.00 74.81 206 GLY A C 1
ATOM 1647 O O . GLY A 1 206 ? -30.646 -28.618 80.214 1.00 74.81 206 GLY A O 1
ATOM 1648 N N . CYS A 1 207 ? -30.358 -29.204 78.071 1.00 60.16 207 CYS A N 1
ATOM 1649 C CA . CYS A 1 207 ? -31.126 -30.450 78.105 1.00 60.16 207 CYS A CA 1
ATOM 1650 C C . CYS A 1 207 ? -30.586 -31.466 79.119 1.00 60.16 207 CYS A C 1
ATOM 1652 O O . CYS A 1 207 ? -31.380 -32.111 79.797 1.00 60.16 207 CYS A O 1
ATOM 1654 N N . SER A 1 208 ? -29.267 -31.560 79.311 1.00 57.38 208 SER A N 1
ATOM 1655 C CA . SER A 1 208 ? -28.690 -32.399 80.377 1.00 57.38 208 SER A CA 1
ATOM 1656 C C . SER A 1 208 ? -29.032 -31.908 81.797 1.00 57.38 208 SER A C 1
ATOM 1658 O O . SER A 1 208 ? -29.060 -32.704 82.736 1.00 57.38 208 SER A O 1
ATOM 1660 N N . SER A 1 209 ? -29.367 -30.624 81.965 1.00 54.81 209 SER A N 1
ATOM 1661 C CA . SER A 1 209 ? -29.902 -30.060 83.214 1.00 54.81 209 SER A CA 1
ATOM 1662 C C . SER A 1 209 ? -31.425 -30.248 83.329 1.00 54.81 209 SER A C 1
ATOM 1664 O O . SER A 1 209 ? -31.955 -30.507 84.416 1.00 54.81 209 SER A O 1
ATOM 1666 N N . THR A 1 210 ? -32.148 -30.190 82.205 1.00 52.78 210 THR A N 1
ATOM 1667 C CA . THR A 1 210 ? -33.605 -30.391 82.143 1.00 52.78 210 THR A CA 1
ATOM 1668 C C . THR A 1 210 ? -34.039 -31.853 82.135 1.00 52.78 210 THR A C 1
ATOM 1670 O O . THR A 1 210 ? -35.210 -32.101 82.399 1.00 52.78 210 THR A O 1
ATOM 1673 N N . ASP A 1 211 ? -33.156 -32.833 81.939 1.00 49.38 211 ASP A N 1
ATOM 1674 C CA . ASP A 1 211 ? -33.514 -34.262 82.034 1.00 49.38 211 ASP A CA 1
ATOM 1675 C C . ASP A 1 211 ? -33.967 -34.674 83.452 1.00 49.38 211 ASP A C 1
ATOM 1677 O O . ASP A 1 211 ? -34.608 -35.703 83.645 1.00 49.38 211 ASP A O 1
ATOM 1681 N N . ARG A 1 212 ? -33.741 -33.821 84.465 1.00 53.69 212 ARG A N 1
ATOM 1682 C CA . ARG A 1 212 ? -34.374 -33.956 85.792 1.00 53.69 212 ARG A CA 1
ATOM 1683 C C . ARG A 1 212 ? -35.733 -33.251 85.936 1.00 53.69 212 ARG A C 1
ATOM 1685 O O . ARG A 1 212 ? -36.384 -33.417 86.963 1.00 53.69 212 ARG A O 1
ATOM 1692 N N . ARG A 1 213 ? -36.170 -32.453 84.955 1.00 54.44 213 ARG A N 1
ATOM 1693 C CA . ARG A 1 213 ? -37.399 -31.626 84.998 1.00 54.44 213 ARG A CA 1
ATOM 1694 C C . ARG A 1 213 ? -38.371 -31.875 83.826 1.00 54.44 213 ARG A C 1
ATOM 1696 O O . ARG A 1 213 ? -39.544 -31.536 83.944 1.00 54.44 213 ARG A O 1
ATOM 1703 N N . SER A 1 214 ? -37.931 -32.521 82.745 1.00 44.28 214 SER A N 1
ATOM 1704 C CA . SER A 1 214 ? -38.679 -32.729 81.490 1.00 44.28 214 SER A CA 1
ATOM 1705 C C . SER A 1 214 ? -39.784 -33.804 81.550 1.00 44.28 214 SER A C 1
ATOM 1707 O O . SER A 1 214 ? -40.452 -34.070 80.559 1.00 44.28 214 SER A O 1
ATOM 1709 N N . SER A 1 215 ? -40.044 -34.419 82.710 1.00 48.56 215 SER A N 1
ATOM 1710 C CA . SER A 1 215 ? -41.185 -35.342 82.873 1.00 48.56 215 SER A CA 1
ATOM 1711 C C . SER A 1 215 ? -42.507 -34.663 83.274 1.00 48.56 215 SER A C 1
ATOM 1713 O O . SER A 1 215 ? -43.489 -35.372 83.467 1.00 48.56 215 SER A O 1
ATOM 1715 N N . LEU A 1 216 ? -42.572 -33.329 83.426 1.00 50.75 216 LEU A N 1
ATOM 1716 C CA . LEU A 1 216 ? -43.751 -32.658 84.016 1.00 50.75 216 LEU A CA 1
ATOM 1717 C C . LEU A 1 216 ? -44.428 -31.557 83.175 1.00 50.75 216 LEU A C 1
ATOM 1719 O O . LEU A 1 216 ? -45.408 -30.990 83.648 1.00 50.75 216 LEU A O 1
ATOM 1723 N N . LEU A 1 217 ? -43.961 -31.219 81.966 1.00 49.53 217 LEU A N 1
ATOM 1724 C CA . LEU A 1 217 ? -44.415 -29.995 81.270 1.00 49.53 217 LEU A CA 1
ATOM 1725 C C . LEU A 1 217 ? -44.803 -30.178 79.788 1.00 49.53 217 LEU A C 1
ATOM 1727 O O . LEU A 1 217 ? -44.640 -29.258 78.995 1.00 49.53 217 LEU A O 1
ATOM 1731 N N . ASN A 1 218 ? -45.379 -31.323 79.409 1.00 41.88 218 ASN A N 1
ATOM 1732 C CA . ASN A 1 218 ? -46.028 -31.495 78.097 1.00 41.88 218 ASN A CA 1
ATOM 1733 C C . ASN A 1 218 ? -47.555 -31.387 78.225 1.00 41.88 218 ASN A C 1
ATOM 1735 O O . ASN A 1 218 ? -48.256 -32.394 78.159 1.00 41.88 218 ASN A O 1
ATOM 1739 N N . GLY A 1 219 ? -48.086 -30.180 78.431 1.00 42.75 219 GLY A N 1
ATOM 1740 C CA . GLY A 1 219 ? -49.538 -30.029 78.554 1.00 42.75 219 GLY A CA 1
ATOM 1741 C C . GLY A 1 219 ? -50.065 -28.607 78.626 1.00 42.75 219 GLY A C 1
ATOM 1742 O O . GLY A 1 219 ? -50.854 -28.341 79.518 1.00 42.75 219 GLY A O 1
ATOM 1743 N N . TRP A 1 220 ? -49.642 -27.698 77.745 1.00 41.66 220 TRP A N 1
ATOM 1744 C CA . TRP A 1 220 ? -50.310 -26.398 77.580 1.00 41.66 220 TRP A CA 1
ATOM 1745 C C . TRP A 1 220 ? -50.553 -26.134 76.092 1.00 41.66 220 TRP A C 1
ATOM 1747 O O . TRP A 1 220 ? -49.732 -25.566 75.379 1.00 41.66 220 TRP A O 1
ATOM 1757 N N . ASP A 1 221 ? -51.695 -26.657 75.664 1.00 38.03 221 ASP A N 1
ATOM 1758 C CA . ASP A 1 221 ? -52.424 -26.388 74.432 1.00 38.03 221 ASP A CA 1
ATOM 1759 C C . ASP A 1 221 ? -53.149 -25.035 74.596 1.00 38.03 221 ASP A C 1
ATOM 1761 O O . ASP A 1 221 ? -53.868 -24.859 75.583 1.00 38.03 221 ASP A O 1
ATOM 1765 N N . LEU A 1 222 ? -52.942 -24.058 73.699 1.00 41.19 222 LEU A N 1
ATOM 1766 C CA . LEU A 1 222 ? -53.776 -22.845 73.664 1.00 41.19 222 LEU A CA 1
ATOM 1767 C C . LEU A 1 222 ? -53.840 -22.195 72.272 1.00 41.19 222 LEU A C 1
ATOM 1769 O O . LEU A 1 222 ? -53.093 -21.283 71.927 1.00 41.19 222 LEU A O 1
ATOM 1773 N N . GLN A 1 223 ? -54.757 -22.746 71.485 1.00 38.28 223 GLN A N 1
ATOM 1774 C CA . GLN A 1 223 ? -55.793 -22.079 70.693 1.00 38.28 223 GLN A CA 1
ATOM 1775 C C . GLN A 1 223 ? -55.685 -20.567 70.398 1.00 38.28 223 GLN A C 1
ATOM 1777 O O . GLN A 1 223 ? -55.720 -19.710 71.281 1.00 38.28 223 GLN A O 1
ATOM 1782 N N . GLU A 1 224 ? -55.721 -20.290 69.092 1.00 40.69 224 GLU A N 1
ATOM 1783 C CA . GLU A 1 224 ? -56.162 -19.057 68.442 1.00 40.69 224 GLU A CA 1
ATOM 1784 C C . GLU A 1 224 ? -57.481 -18.516 69.016 1.00 40.69 224 GLU A C 1
ATOM 1786 O O . GLU A 1 224 ? -58.513 -19.186 68.967 1.00 40.69 224 GLU A O 1
ATOM 1791 N N . ILE A 1 225 ? -57.481 -17.249 69.434 1.00 41.28 225 ILE A N 1
ATOM 1792 C CA . ILE A 1 225 ? -58.680 -16.405 69.446 1.00 41.28 225 ILE A CA 1
ATOM 1793 C C . ILE A 1 225 ? -58.309 -15.082 68.779 1.00 41.28 225 ILE A C 1
ATOM 1795 O O . ILE A 1 225 ? -57.666 -14.213 69.365 1.00 41.28 225 ILE A O 1
ATOM 1799 N N . GLY A 1 226 ? -58.717 -14.948 67.517 1.00 39.16 226 GLY A N 1
ATOM 1800 C CA . GLY A 1 226 ? -58.880 -13.657 66.871 1.00 39.16 226 GLY A CA 1
ATOM 1801 C C . GLY A 1 226 ? -60.206 -13.038 67.299 1.00 39.16 226 GLY A C 1
ATOM 1802 O O . GLY A 1 226 ? -61.239 -13.703 67.259 1.00 39.16 226 GLY A O 1
ATOM 1803 N N . SER A 1 227 ? -60.185 -11.767 67.692 1.00 33.91 227 SER A N 1
ATOM 1804 C CA . SER A 1 227 ? -61.350 -10.874 67.699 1.00 33.91 227 SER A CA 1
ATOM 1805 C C . SER A 1 227 ? -60.882 -9.420 67.800 1.00 33.91 227 SER A C 1
ATOM 1807 O O . SER A 1 227 ? -60.343 -8.991 68.813 1.00 33.91 227 SER A O 1
AT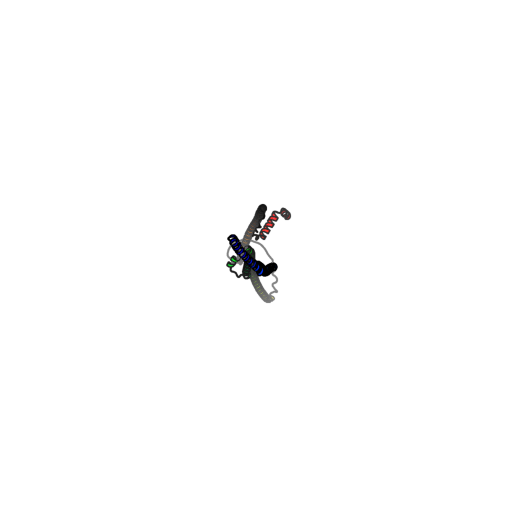OM 1809 N N . ASN A 1 228 ? -61.019 -8.724 66.670 1.00 36.19 228 ASN A N 1
ATOM 1810 C CA . ASN A 1 228 ? -61.515 -7.356 66.495 1.00 36.19 228 ASN A CA 1
ATOM 1811 C C . ASN A 1 228 ? -61.769 -6.521 67.777 1.00 36.19 228 ASN A C 1
ATOM 1813 O O . ASN A 1 228 ? -62.558 -6.939 68.614 1.00 36.19 228 ASN A O 1
ATOM 1817 N N . GLU A 1 229 ? -61.231 -5.297 67.859 1.00 33.25 229 GLU A N 1
ATOM 1818 C CA . GLU A 1 229 ? -62.005 -4.046 67.703 1.00 33.25 229 GLU A CA 1
ATOM 1819 C C . GLU A 1 229 ? -61.159 -2.777 67.934 1.00 33.25 229 GLU A C 1
ATOM 1821 O O . GLU A 1 229 ? -60.231 -2.719 68.736 1.00 33.25 229 GLU A O 1
ATOM 1826 N N . VAL A 1 230 ? -61.510 -1.753 67.158 1.00 46.19 230 VAL A N 1
ATOM 1827 C CA . VAL A 1 230 ? -61.077 -0.354 67.232 1.00 46.19 230 VAL A CA 1
ATOM 1828 C C . VAL A 1 230 ? -61.836 0.335 68.369 1.00 46.19 230 VAL A C 1
ATOM 1830 O O . VAL A 1 230 ? -63.051 0.208 68.384 1.00 46.19 230 VAL A O 1
ATOM 1833 N N . SER A 1 231 ? -61.182 1.130 69.230 1.00 38.19 231 SER A N 1
ATOM 1834 C CA . SER A 1 231 ? -61.692 2.460 69.634 1.00 38.19 231 SER A CA 1
ATOM 1835 C C . SER A 1 231 ? -60.735 3.229 70.562 1.00 38.19 231 SER A C 1
ATOM 1837 O O . SER A 1 231 ? -60.403 2.797 71.659 1.00 38.19 231 SER A O 1
ATOM 1839 N N . GLU A 1 232 ? -60.334 4.393 70.057 1.00 44.50 232 GLU A N 1
ATOM 1840 C CA . GLU A 1 232 ? -60.049 5.700 70.675 1.00 44.50 232 GLU A CA 1
ATOM 1841 C C . GLU A 1 232 ? -60.183 5.880 72.210 1.00 44.50 232 GLU A C 1
ATOM 1843 O O . GLU A 1 232 ? -61.218 5.578 72.802 1.00 44.50 232 GLU A O 1
ATOM 1848 N N . GLY A 1 233 ? -59.166 6.503 72.832 1.00 35.53 233 GLY A N 1
ATOM 1849 C CA . GLY A 1 233 ? -59.209 6.972 74.225 1.00 35.53 233 GLY A CA 1
ATOM 1850 C C . GLY A 1 233 ? -57.924 7.675 74.696 1.00 35.53 233 GLY A C 1
ATOM 1851 O O . GLY A 1 233 ? -56.923 7.039 75.005 1.00 35.53 233 GLY A O 1
ATOM 1852 N N . THR A 1 234 ? -57.968 9.005 74.742 1.00 42.69 234 THR A N 1
ATOM 1853 C CA . THR A 1 234 ? -57.026 9.970 75.350 1.00 42.69 234 THR A CA 1
ATOM 1854 C C . THR A 1 234 ? -56.772 9.758 76.854 1.00 42.69 234 THR A C 1
ATOM 1856 O O . THR A 1 234 ? -57.743 9.621 77.590 1.00 42.69 234 THR A O 1
ATOM 1859 N N . ASP A 1 235 ? -55.506 9.813 77.309 1.00 39.03 235 ASP A N 1
ATOM 1860 C CA . ASP A 1 235 ? -54.903 10.753 78.304 1.00 39.03 235 ASP A CA 1
ATOM 1861 C C . ASP A 1 235 ? -53.567 10.175 78.877 1.00 39.03 235 ASP A C 1
ATOM 1863 O O . ASP A 1 235 ? -53.429 8.956 79.005 1.00 39.03 235 ASP A O 1
ATOM 1867 N N . PRO A 1 236 ? -52.532 10.991 79.188 1.00 55.59 236 PRO A N 1
ATOM 1868 C CA . PRO A 1 236 ? -51.173 10.536 79.435 1.00 55.59 236 PRO A CA 1
ATOM 1869 C C . PRO A 1 236 ? -50.917 10.361 80.930 1.00 55.59 236 PRO A C 1
ATOM 1871 O O . PRO A 1 236 ? -50.943 11.333 81.686 1.00 55.59 236 PRO A O 1
ATOM 1874 N N . ARG A 1 237 ? -50.613 9.132 81.349 1.00 48.59 237 ARG A N 1
ATOM 1875 C CA . ARG A 1 237 ? -49.774 8.793 82.515 1.00 48.59 237 ARG A CA 1
ATOM 1876 C C . ARG A 1 237 ? -49.897 7.297 82.776 1.00 48.59 237 ARG A C 1
ATOM 1878 O O . ARG A 1 237 ? -50.760 6.873 83.528 1.00 48.59 237 ARG A O 1
ATOM 1885 N N . ASN A 1 238 ? -49.052 6.520 82.110 1.00 40.69 238 ASN A N 1
ATOM 1886 C CA . ASN A 1 238 ? -48.527 5.234 82.570 1.00 40.69 238 ASN A CA 1
ATOM 1887 C C . ASN A 1 238 ? -47.616 4.708 81.463 1.00 40.69 238 ASN A C 1
ATOM 1889 O O . ASN A 1 238 ? -48.076 4.387 80.373 1.00 40.69 238 ASN A O 1
ATOM 1893 N N . SER A 1 239 ? -46.312 4.664 81.726 1.00 52.25 239 SER A N 1
ATOM 1894 C CA . SER A 1 239 ? -45.340 3.983 80.874 1.00 52.25 239 SER A CA 1
ATOM 1895 C C . SER A 1 239 ? -45.592 2.476 80.961 1.00 52.25 239 SER A C 1
ATOM 1897 O O . SER A 1 239 ? -45.026 1.792 81.816 1.00 52.25 239 SER A O 1
ATOM 1899 N N . SER A 1 240 ? -46.509 1.987 80.131 1.00 48.97 240 SER A N 1
ATOM 1900 C CA . SER A 1 240 ? -46.765 0.571 79.880 1.00 48.97 240 SER A CA 1
ATOM 1901 C C . SER A 1 240 ? -46.040 0.133 78.592 1.00 48.97 240 SER A C 1
ATOM 1903 O O . SER A 1 240 ? -45.737 0.975 77.739 1.00 48.97 240 SER A O 1
ATOM 1905 N N . PRO A 1 241 ? -45.763 -1.174 78.413 1.00 56.69 241 PRO A N 1
ATOM 1906 C CA . PRO A 1 241 ? -45.128 -1.740 77.211 1.00 56.69 241 PRO A CA 1
ATOM 1907 C C . PRO A 1 241 ? -45.840 -1.423 75.876 1.00 56.69 241 PRO A C 1
ATOM 1909 O O . PRO A 1 241 ? -45.261 -1.638 74.811 1.00 56.69 241 PRO A O 1
ATOM 1912 N N . ASP A 1 242 ? -47.047 -0.852 75.904 1.00 56.88 242 ASP A N 1
ATOM 1913 C CA . ASP A 1 242 ? -47.761 -0.353 74.721 1.00 56.88 242 ASP A CA 1
ATOM 1914 C C . ASP A 1 242 ? -47.076 0.852 74.060 1.00 56.88 242 ASP A C 1
ATOM 1916 O O . ASP A 1 242 ? -47.202 1.058 72.849 1.00 56.88 242 ASP A O 1
ATOM 1920 N N . GLN A 1 243 ? -46.312 1.653 74.813 1.00 61.09 243 GLN A N 1
ATOM 1921 C CA . GLN A 1 243 ? -45.608 2.808 74.249 1.00 61.09 243 GLN A CA 1
ATOM 1922 C C . GLN A 1 243 ? -44.439 2.382 73.344 1.00 61.09 243 GLN A C 1
ATOM 1924 O O . GLN A 1 243 ? -44.213 3.007 72.303 1.00 61.09 243 GLN A O 1
ATOM 1929 N N . ASP A 1 244 ? -43.757 1.284 73.681 1.00 63.97 244 ASP A N 1
ATOM 1930 C CA . ASP A 1 244 ? -42.696 0.701 72.852 1.00 63.97 244 ASP A CA 1
ATOM 1931 C C . ASP A 1 244 ? -43.264 0.018 71.604 1.00 63.97 244 ASP A C 1
ATOM 1933 O O . ASP A 1 244 ? -42.703 0.166 70.516 1.00 63.97 244 ASP A O 1
ATOM 1937 N N . GLN A 1 245 ? -44.427 -0.635 71.710 1.00 69.06 245 GLN A N 1
ATOM 1938 C CA . GLN A 1 245 ? -45.143 -1.158 70.541 1.00 69.06 245 GLN A CA 1
ATOM 1939 C C . GLN A 1 245 ? -45.623 -0.027 69.617 1.00 69.06 245 GLN A C 1
ATOM 1941 O O . GLN A 1 245 ? -45.454 -0.108 68.400 1.00 69.06 245 GLN A O 1
ATOM 1946 N N . SER A 1 246 ? -46.131 1.078 70.175 1.00 71.88 246 SER A N 1
ATOM 1947 C CA . SER A 1 246 ? -46.490 2.287 69.419 1.00 71.88 246 SER A CA 1
ATOM 1948 C C . SER A 1 246 ? -45.271 2.932 68.743 1.00 71.88 246 SER A C 1
ATOM 1950 O O . SER A 1 246 ? -45.349 3.373 67.594 1.00 71.88 246 SER A O 1
ATOM 1952 N N . SER A 1 247 ? -44.119 2.953 69.420 1.00 79.50 247 SER A N 1
ATOM 1953 C CA . SER A 1 247 ? -42.846 3.439 68.873 1.00 79.50 247 SER A CA 1
ATOM 1954 C C . SER A 1 247 ? -42.347 2.557 67.722 1.00 79.50 247 SER A C 1
ATOM 1956 O O . SER A 1 247 ? -42.020 3.063 66.646 1.00 79.50 247 SER A O 1
ATOM 1958 N N . MET A 1 248 ? -42.382 1.233 67.888 1.00 82.25 248 MET A N 1
ATOM 1959 C CA . MET A 1 248 ? -42.012 0.273 66.846 1.00 82.25 248 MET A CA 1
ATOM 1960 C C . MET A 1 248 ? -42.946 0.360 65.632 1.00 82.25 248 MET A C 1
ATOM 1962 O O . MET A 1 248 ? -42.472 0.407 64.497 1.00 82.25 248 MET A O 1
ATOM 1966 N N . LEU A 1 249 ? -44.258 0.483 65.849 1.00 86.75 249 LEU A N 1
ATOM 1967 C CA . LEU A 1 249 ? -45.237 0.707 64.783 1.00 86.75 249 LEU A CA 1
ATOM 1968 C C . LEU A 1 249 ? -44.978 2.020 64.033 1.00 86.75 249 LEU A C 1
ATOM 1970 O O . LEU A 1 249 ? -45.043 2.036 62.806 1.00 86.75 249 LEU A O 1
ATOM 1974 N N . LYS A 1 250 ? -44.611 3.111 64.722 1.00 88.31 250 LYS A N 1
ATOM 1975 C CA . LYS A 1 250 ? -44.208 4.374 64.072 1.00 88.31 250 LYS A CA 1
ATOM 1976 C C . LYS A 1 250 ? -42.956 4.204 63.216 1.00 88.31 250 LYS A C 1
ATOM 1978 O O . LYS A 1 250 ? -42.910 4.723 62.102 1.00 88.31 250 LYS A O 1
ATOM 1983 N N . VAL A 1 251 ? -41.958 3.458 63.692 1.00 88.50 251 VAL A N 1
ATOM 1984 C CA . VAL A 1 251 ? -40.745 3.159 62.915 1.00 88.50 251 VAL A CA 1
ATOM 1985 C C . VAL A 1 251 ? -41.082 2.328 61.676 1.00 88.50 251 VAL A C 1
ATOM 1987 O O . VAL A 1 251 ? -40.618 2.663 60.587 1.00 88.50 251 VAL A O 1
ATOM 1990 N N . ILE A 1 252 ? -41.930 1.305 61.802 1.00 90.25 252 ILE A N 1
ATOM 1991 C CA . ILE A 1 252 ? -42.382 0.477 60.674 1.00 90.25 252 ILE A CA 1
ATOM 1992 C C . ILE A 1 252 ? -43.190 1.313 59.675 1.00 90.25 252 ILE A C 1
ATOM 1994 O O . ILE A 1 252 ? -42.957 1.216 58.471 1.00 90.25 252 ILE A O 1
ATOM 1998 N N . CYS A 1 253 ? -44.086 2.183 60.146 1.00 90.44 253 CYS A N 1
ATOM 1999 C CA . CYS A 1 253 ? -44.821 3.119 59.297 1.00 90.44 253 CYS A CA 1
ATOM 2000 C C . CYS A 1 253 ? -43.871 4.053 58.539 1.00 90.44 253 CYS A C 1
ATOM 2002 O O . CYS A 1 253 ? -43.975 4.153 57.321 1.00 90.44 253 CYS A O 1
ATOM 2004 N N . ASN A 1 254 ? -42.884 4.646 59.216 1.00 91.19 254 ASN A N 1
ATOM 2005 C CA . ASN A 1 254 ? -41.887 5.510 58.581 1.00 91.19 254 ASN A CA 1
ATOM 2006 C C . ASN A 1 254 ? -41.025 4.754 57.560 1.00 91.19 254 ASN A C 1
ATOM 2008 O O . ASN A 1 254 ? -40.730 5.279 56.488 1.00 91.19 254 ASN A O 1
ATOM 2012 N N . GLN A 1 255 ? -40.618 3.518 57.864 1.00 91.25 255 GLN A N 1
ATOM 2013 C CA . GLN A 1 255 ? -39.870 2.678 56.927 1.00 91.25 255 GLN A CA 1
ATOM 2014 C C . GLN A 1 255 ? -40.714 2.343 55.699 1.00 91.25 255 GLN A C 1
ATOM 2016 O O . GLN A 1 255 ? -40.270 2.555 54.574 1.00 91.25 255 GLN A O 1
ATOM 2021 N N . ARG A 1 256 ? -41.954 1.893 55.904 1.00 94.56 256 ARG A N 1
ATOM 2022 C CA . ARG A 1 256 ? -42.928 1.628 54.841 1.00 94.56 256 ARG A CA 1
ATOM 2023 C C . ARG A 1 256 ? -43.153 2.863 53.972 1.00 94.56 256 ARG A C 1
ATOM 2025 O O . ARG A 1 256 ? -43.200 2.743 52.752 1.00 94.56 256 ARG A O 1
ATOM 2032 N N . ASP A 1 257 ? -43.263 4.039 54.576 1.00 93.06 257 ASP A N 1
ATOM 2033 C CA . ASP A 1 257 ? -43.501 5.280 53.848 1.00 93.06 257 ASP A CA 1
ATOM 2034 C C . ASP A 1 257 ? -42.251 5.715 53.065 1.00 93.06 257 ASP A C 1
ATOM 2036 O O . ASP A 1 257 ? -42.373 6.118 51.909 1.00 93.06 257 ASP A O 1
ATOM 2040 N N . ARG A 1 258 ? -41.036 5.508 53.598 1.00 94.44 258 ARG A N 1
ATOM 2041 C CA . ARG A 1 258 ? -39.785 5.671 52.830 1.00 94.44 258 ARG A CA 1
ATOM 2042 C C . ARG A 1 258 ? -39.701 4.701 51.654 1.00 94.44 258 ARG A C 1
ATOM 2044 O O . ARG A 1 258 ? -39.338 5.124 50.560 1.00 94.44 258 ARG A O 1
ATOM 2051 N N . PHE A 1 259 ? -40.056 3.430 51.849 1.00 95.06 259 PHE A N 1
ATOM 2052 C CA . PHE A 1 259 ? -40.080 2.445 50.763 1.00 95.06 259 PHE A CA 1
ATOM 2053 C C . PHE A 1 259 ? -41.109 2.806 49.694 1.00 95.06 259 PHE A C 1
ATOM 2055 O O . PHE A 1 259 ? -40.804 2.702 48.512 1.00 95.06 259 PHE A O 1
ATOM 2062 N N . ARG A 1 260 ? -42.290 3.299 50.080 1.00 96.06 260 ARG A N 1
ATOM 2063 C CA . ARG A 1 260 ? -43.298 3.792 49.130 1.00 96.06 260 ARG A CA 1
ATOM 2064 C C . ARG A 1 260 ? -42.840 5.026 48.371 1.00 96.06 260 ARG A C 1
ATOM 2066 O O . ARG A 1 260 ? -43.124 5.136 47.185 1.00 96.06 260 ARG A O 1
ATOM 2073 N N . THR A 1 261 ? -42.147 5.954 49.024 1.00 95.44 261 THR A N 1
ATOM 2074 C CA . THR A 1 261 ? -41.574 7.121 48.343 1.00 95.44 261 THR A CA 1
ATOM 2075 C C . THR A 1 261 ? -40.508 6.691 47.343 1.00 95.44 261 THR A C 1
ATOM 2077 O O . THR A 1 261 ? -40.631 7.046 46.178 1.00 95.44 261 THR A O 1
ATOM 2080 N N . ARG A 1 262 ? -39.564 5.827 47.739 1.00 95.94 262 ARG A N 1
ATOM 2081 C CA . ARG A 1 262 ? -38.547 5.295 46.821 1.00 95.94 262 ARG A CA 1
ATOM 2082 C C . ARG A 1 262 ? -39.164 4.506 45.665 1.00 95.94 262 ARG A C 1
ATOM 2084 O O . ARG A 1 262 ? -38.707 4.639 44.539 1.00 95.94 262 ARG A O 1
ATOM 2091 N N . LEU A 1 263 ? -40.207 3.713 45.927 1.00 93.94 263 LEU A N 1
ATOM 2092 C CA . LEU A 1 263 ? -40.926 2.987 44.882 1.00 93.94 263 LEU A CA 1
ATOM 2093 C C . LEU A 1 263 ? -41.551 3.962 43.874 1.00 93.94 263 LEU A C 1
ATOM 2095 O O . LEU A 1 263 ? -41.303 3.822 42.681 1.00 93.94 263 LEU A O 1
ATOM 2099 N N . ARG A 1 264 ? -42.263 4.995 44.346 1.00 95.62 264 ARG A N 1
ATOM 2100 C CA . ARG A 1 264 ? -42.836 6.039 43.476 1.00 95.62 264 ARG A CA 1
ATOM 2101 C C . ARG A 1 264 ? -41.771 6.775 42.668 1.00 95.62 264 ARG A C 1
ATOM 2103 O O . ARG A 1 264 ? -41.956 6.960 41.473 1.00 95.62 264 ARG A O 1
ATOM 2110 N N . GLU A 1 265 ? -40.652 7.147 43.285 1.00 95.50 265 GLU A N 1
ATOM 2111 C CA . GLU A 1 265 ? -39.525 7.776 42.583 1.00 95.50 265 GLU A CA 1
ATOM 2112 C C . GLU A 1 265 ? -38.981 6.861 41.476 1.00 95.50 265 GLU A C 1
ATOM 2114 O O . GLU A 1 265 ? -38.853 7.296 40.333 1.00 95.50 265 GLU A O 1
ATOM 2119 N N . THR A 1 266 ? -38.752 5.573 41.765 1.00 93.44 266 THR A N 1
ATOM 2120 C CA . THR A 1 266 ? -38.286 4.618 40.746 1.00 93.44 266 THR A CA 1
ATOM 2121 C C . THR A 1 266 ? -39.320 4.372 39.644 1.00 93.44 266 THR A C 1
ATOM 2123 O O . THR A 1 266 ? -38.955 4.233 38.478 1.00 93.44 266 THR A O 1
ATOM 2126 N N . GLU A 1 267 ? -40.614 4.353 39.971 1.00 95.50 267 GLU A N 1
ATOM 2127 C CA . GLU A 1 267 ? -41.697 4.247 38.987 1.00 95.50 267 GLU A CA 1
ATOM 2128 C C . GLU A 1 267 ? -41.780 5.490 38.089 1.00 95.50 267 GLU A C 1
ATOM 2130 O O . GLU A 1 267 ? -41.999 5.365 36.881 1.00 95.50 267 GLU A O 1
ATOM 2135 N N . GLU A 1 268 ? -41.571 6.687 38.641 1.00 97.12 268 GLU A N 1
ATOM 2136 C CA . GLU A 1 268 ? -41.497 7.925 37.864 1.00 97.12 268 GLU A CA 1
ATOM 2137 C C . GLU A 1 268 ? -40.260 7.968 36.963 1.00 97.12 268 GLU A C 1
ATOM 2139 O O . GLU A 1 268 ? -40.364 8.363 35.802 1.00 97.12 268 GLU A O 1
ATOM 2144 N N . GLU A 1 269 ? -39.094 7.546 37.453 1.00 95.25 269 GLU A N 1
ATOM 2145 C CA . GLU A 1 269 ? -37.883 7.420 36.636 1.00 95.25 269 GLU A CA 1
ATOM 2146 C C . GLU A 1 269 ? -38.073 6.414 35.499 1.00 95.25 269 GLU A C 1
ATOM 2148 O O . GLU A 1 269 ? 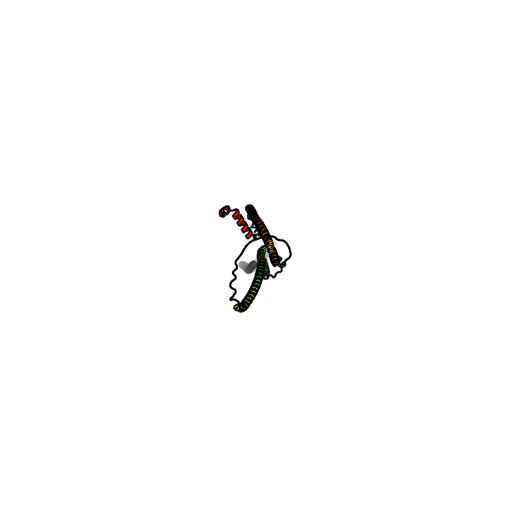-37.719 6.706 34.355 1.00 95.25 269 GLU A O 1
ATOM 2153 N N . LEU A 1 270 ? -38.710 5.272 35.778 1.00 94.44 270 LEU A N 1
ATOM 2154 C CA . LEU A 1 270 ? -39.067 4.284 34.763 1.00 94.44 270 LEU A CA 1
ATOM 2155 C C . LEU A 1 270 ? -40.007 4.885 33.711 1.00 94.44 270 LEU A C 1
ATOM 2157 O O . LEU A 1 270 ? -39.817 4.651 32.517 1.00 94.44 270 LEU A O 1
ATOM 2161 N N . ARG A 1 271 ? -41.006 5.673 34.132 1.00 96.88 271 ARG A N 1
ATOM 2162 C CA . ARG A 1 271 ? -41.924 6.361 33.214 1.00 96.88 271 ARG A CA 1
ATOM 2163 C C . ARG A 1 271 ? -41.177 7.366 32.334 1.00 96.88 271 ARG A C 1
ATOM 2165 O O . ARG A 1 271 ? -41.303 7.296 31.117 1.00 96.88 271 ARG A O 1
ATOM 2172 N N . ARG A 1 272 ? -40.324 8.212 32.922 1.00 96.75 272 ARG A N 1
ATOM 2173 C CA . ARG A 1 272 ? -39.493 9.180 32.181 1.00 96.75 272 ARG A CA 1
ATOM 2174 C C . ARG A 1 272 ? -38.542 8.490 31.198 1.00 96.75 272 ARG A C 1
ATOM 2176 O O . ARG A 1 272 ? -38.303 9.008 30.110 1.00 96.75 272 ARG A O 1
ATOM 2183 N N . LEU A 1 273 ? -37.979 7.336 31.562 1.00 94.25 273 LEU A N 1
ATOM 2184 C CA . LEU A 1 273 ? -37.092 6.580 30.676 1.00 94.25 273 LEU A CA 1
ATOM 2185 C C . LEU A 1 273 ? -37.858 5.949 29.507 1.00 94.25 273 LEU A C 1
ATOM 2187 O O . LEU A 1 273 ? -37.367 5.988 28.381 1.00 94.25 273 LEU A O 1
ATOM 2191 N N . LYS A 1 274 ? -39.065 5.422 29.754 1.00 96.81 274 LYS A N 1
ATOM 2192 C CA . LYS A 1 274 ? -39.953 4.911 28.699 1.00 96.81 274 LYS A CA 1
ATOM 2193 C C . LYS A 1 274 ? -40.362 6.010 27.720 1.00 96.81 274 LYS A C 1
ATOM 2195 O O . LYS A 1 274 ? -40.216 5.813 26.522 1.00 96.81 274 LYS A O 1
ATOM 2200 N N . GLU A 1 275 ? -40.759 7.181 28.214 1.00 97.25 275 GLU A N 1
ATOM 2201 C CA . GLU A 1 275 ? -41.090 8.336 27.365 1.00 97.25 275 GLU A CA 1
ATOM 2202 C C . GLU A 1 275 ? -39.893 8.762 26.497 1.00 97.25 275 GLU A C 1
ATOM 2204 O O . GLU A 1 275 ? -40.031 8.967 25.293 1.00 97.25 275 GLU A O 1
ATOM 2209 N N . LYS A 1 276 ? -38.682 8.827 27.072 1.00 96.69 276 LYS A N 1
ATOM 2210 C CA . LYS A 1 276 ? -37.454 9.108 26.304 1.00 96.69 276 LYS A CA 1
ATOM 2211 C C . LYS A 1 276 ? -37.157 8.039 25.256 1.00 96.69 276 LYS A C 1
ATOM 2213 O O . LYS A 1 276 ? -36.735 8.380 24.156 1.00 96.69 276 LYS A O 1
ATOM 2218 N N . TYR A 1 277 ? -37.359 6.767 25.591 1.00 95.94 277 TYR A N 1
ATOM 2219 C CA . TYR A 1 277 ? -37.174 5.662 24.654 1.00 95.94 277 TYR A CA 1
ATOM 2220 C C . TYR A 1 277 ? -38.149 5.759 23.478 1.00 95.94 277 TYR A C 1
ATOM 2222 O O . TYR A 1 277 ? -37.729 5.624 22.333 1.00 95.94 277 TYR A O 1
ATOM 2230 N N . GLU A 1 278 ? -39.423 6.047 23.746 1.00 97.12 278 GLU A N 1
ATOM 2231 C CA . GLU A 1 278 ? -40.441 6.236 22.710 1.00 97.12 278 GLU A CA 1
ATOM 2232 C C . GLU A 1 278 ? -40.115 7.435 21.808 1.00 97.12 278 GLU A C 1
ATOM 2234 O O . GLU A 1 278 ? -40.155 7.300 20.586 1.00 97.12 278 GLU A O 1
ATOM 2239 N N . MET A 1 279 ? -39.699 8.576 22.375 1.00 96.19 279 MET A N 1
ATOM 2240 C CA . MET A 1 279 ? -39.252 9.732 21.583 1.00 96.19 279 MET A CA 1
ATOM 2241 C C . MET A 1 279 ? -38.046 9.398 20.694 1.00 96.19 279 MET A C 1
ATOM 2243 O O . MET A 1 279 ? -38.078 9.668 19.495 1.00 96.19 279 MET A O 1
ATOM 2247 N N . LEU A 1 280 ? -37.011 8.757 21.250 1.00 96.06 280 LEU A N 1
ATOM 2248 C CA . LEU A 1 280 ? -35.828 8.338 20.490 1.00 96.06 280 LEU A CA 1
ATOM 2249 C C . LEU A 1 280 ? -36.176 7.320 19.398 1.00 96.06 280 LEU A C 1
ATOM 2251 O O . LEU A 1 280 ? -35.598 7.366 18.315 1.00 96.06 280 LEU A O 1
ATOM 2255 N N . ALA A 1 281 ? -37.123 6.414 19.650 1.00 96.38 281 ALA A N 1
ATOM 2256 C CA . ALA A 1 281 ? -37.589 5.456 18.653 1.00 96.38 281 ALA A CA 1
ATOM 2257 C C . ALA A 1 281 ? -38.278 6.161 17.473 1.00 96.38 281 ALA A C 1
ATOM 2259 O O . ALA A 1 281 ? -38.011 5.819 16.320 1.00 96.38 281 ALA A O 1
ATOM 2260 N N . VAL A 1 282 ? -39.106 7.175 17.747 1.00 97.00 282 VAL A N 1
ATOM 2261 C CA . VAL A 1 282 ? -39.752 7.998 16.711 1.00 97.00 282 VAL A CA 1
ATOM 2262 C C . VAL A 1 282 ? -38.720 8.808 15.921 1.00 97.00 282 VAL A C 1
ATOM 2264 O O . VAL A 1 282 ? -38.777 8.831 14.692 1.00 97.00 282 VAL A O 1
ATOM 2267 N N . GLU A 1 283 ? -37.751 9.442 16.586 1.00 96.19 283 GLU A N 1
ATOM 2268 C CA . GLU A 1 283 ? -36.680 10.195 15.915 1.00 96.19 283 GLU A CA 1
ATOM 2269 C C . GLU A 1 283 ? -35.790 9.300 15.048 1.00 96.19 283 GLU A C 1
ATOM 2271 O O . GLU A 1 283 ? -35.415 9.677 13.935 1.00 96.19 283 GLU A O 1
ATOM 2276 N N . LEU A 1 284 ? -35.482 8.096 15.528 1.00 94.94 284 LEU A N 1
ATOM 2277 C CA . LEU A 1 284 ? -34.710 7.106 14.791 1.00 94.94 284 LEU A CA 1
ATOM 2278 C C . LEU A 1 284 ? -35.457 6.644 13.539 1.00 94.94 284 LEU A C 1
ATOM 2280 O O . LEU A 1 284 ? -34.848 6.537 12.474 1.00 94.94 284 LEU A O 1
ATOM 2284 N N . GLU A 1 285 ? -36.765 6.405 13.636 1.00 94.81 285 GLU A N 1
ATOM 2285 C CA . GLU A 1 285 ? -37.576 6.022 12.480 1.00 94.81 285 GLU A CA 1
ATOM 2286 C C . GLU A 1 285 ? -37.723 7.170 11.476 1.00 94.81 285 GLU A C 1
ATOM 2288 O O . GLU A 1 285 ? -37.551 6.967 10.274 1.00 94.81 285 GLU A O 1
ATOM 2293 N N . LYS A 1 286 ? -37.914 8.401 11.960 1.00 96.19 286 LYS A N 1
ATOM 2294 C CA . LYS A 1 286 ? -37.908 9.600 11.115 1.00 96.19 286 LYS A CA 1
ATOM 2295 C C . LYS A 1 286 ? -36.577 9.761 10.375 1.00 96.19 286 LYS A C 1
ATOM 2297 O O . LYS A 1 286 ? -36.567 9.951 9.164 1.00 96.19 286 LYS A O 1
ATOM 2302 N N . THR A 1 287 ? -35.456 9.621 11.080 1.00 93.81 287 THR A N 1
ATOM 2303 C CA . THR A 1 287 ? -34.115 9.749 10.490 1.00 93.81 287 THR A CA 1
ATOM 2304 C C . THR A 1 287 ? -33.851 8.653 9.458 1.00 93.81 287 THR A C 1
ATOM 2306 O O . THR A 1 287 ? -33.271 8.919 8.408 1.00 93.81 287 THR A O 1
ATOM 2309 N N . LYS A 1 288 ? -34.302 7.416 9.705 1.00 92.31 288 LYS A N 1
ATOM 2310 C CA . LYS A 1 288 ? -34.237 6.344 8.700 1.00 92.31 288 LYS A CA 1
ATOM 2311 C C . LYS A 1 288 ? -35.045 6.690 7.452 1.00 92.31 288 LYS A C 1
ATOM 2313 O O . LYS A 1 288 ? -34.523 6.512 6.355 1.00 92.31 288 LYS A O 1
ATOM 2318 N N . ALA A 1 289 ? -36.272 7.187 7.609 1.00 92.81 289 ALA A N 1
ATOM 2319 C CA . ALA A 1 289 ? -37.107 7.590 6.481 1.00 92.81 289 ALA A CA 1
ATOM 2320 C C . ALA A 1 289 ? -36.448 8.718 5.668 1.00 92.81 289 ALA A C 1
ATOM 2322 O O . ALA A 1 289 ? -36.375 8.631 4.441 1.00 92.81 289 ALA A O 1
ATOM 2323 N N . ASP A 1 290 ? -35.890 9.727 6.341 1.00 94.44 290 ASP A N 1
ATOM 2324 C CA . ASP A 1 290 ? -35.166 10.829 5.699 1.00 94.44 290 ASP A CA 1
ATOM 2325 C C . ASP A 1 290 ? -33.912 10.327 4.956 1.00 94.44 290 ASP A C 1
ATOM 2327 O O . ASP A 1 290 ? -33.662 10.728 3.817 1.00 94.44 290 ASP A O 1
ATOM 2331 N N . ASN A 1 291 ? -33.162 9.385 5.539 1.00 92.00 291 ASN A N 1
ATOM 2332 C CA . ASN A 1 291 ? -31.998 8.765 4.896 1.00 92.00 291 ASN A CA 1
ATOM 2333 C C . ASN A 1 291 ? -32.372 7.964 3.640 1.00 92.00 291 ASN A C 1
ATOM 2335 O O . ASN A 1 291 ? -31.679 8.056 2.626 1.00 92.00 291 ASN A O 1
ATOM 2339 N N . VAL A 1 292 ? -33.479 7.215 3.665 1.00 91.81 292 VAL A N 1
ATOM 2340 C CA . VAL A 1 292 ? -33.990 6.494 2.484 1.00 91.81 292 VAL A CA 1
ATOM 2341 C C . VAL A 1 292 ? -34.417 7.476 1.386 1.00 91.81 292 VAL A C 1
ATOM 2343 O O . VAL A 1 292 ? -34.106 7.267 0.211 1.00 91.81 292 VAL A O 1
ATOM 2346 N N . GLN A 1 293 ? -35.064 8.591 1.743 1.00 91.94 293 GLN A N 1
ATOM 2347 C CA . GLN A 1 293 ? -35.407 9.643 0.780 1.00 91.94 293 GLN A CA 1
ATOM 2348 C C . GLN A 1 293 ? -34.167 10.315 0.179 1.00 91.94 293 GLN A C 1
ATOM 2350 O O . GLN A 1 293 ? -34.139 10.589 -1.022 1.00 91.94 293 GLN A O 1
ATOM 2355 N N . LEU A 1 294 ? -33.144 10.592 0.995 1.00 91.06 294 LEU A N 1
ATOM 2356 C CA . LEU A 1 294 ? -31.868 11.144 0.534 1.00 91.06 294 LEU A CA 1
ATOM 2357 C C . LEU A 1 294 ? -31.175 10.192 -0.438 1.00 91.06 294 LEU A C 1
ATOM 2359 O O . LEU A 1 294 ? -30.758 10.635 -1.506 1.00 91.06 294 LEU A O 1
ATOM 2363 N N . TYR A 1 295 ? -31.135 8.897 -0.120 1.00 90.81 295 TYR A N 1
ATOM 2364 C CA . TYR A 1 295 ? -30.619 7.877 -1.028 1.00 90.81 295 TYR A CA 1
ATOM 2365 C C . TYR A 1 295 ? -31.353 7.902 -2.377 1.00 90.81 295 TYR A C 1
ATOM 2367 O O . TYR A 1 295 ? -30.716 7.974 -3.426 1.00 90.81 295 TYR A O 1
ATOM 2375 N N . GLY A 1 296 ? -32.690 7.950 -2.367 1.00 88.38 296 GLY A N 1
ATOM 2376 C CA . GLY A 1 296 ? -33.487 8.068 -3.592 1.00 88.38 296 GLY A CA 1
ATOM 2377 C C . GLY A 1 296 ? -33.179 9.330 -4.410 1.00 88.38 296 GLY A C 1
ATOM 2378 O O . GLY A 1 296 ? -33.085 9.263 -5.634 1.00 88.38 296 GLY A O 1
ATOM 2379 N N . LYS A 1 297 ? -32.969 10.481 -3.753 1.00 91.06 297 LYS A N 1
ATOM 2380 C CA . LYS A 1 297 ? -32.585 11.739 -4.422 1.00 91.06 297 LYS A CA 1
ATOM 2381 C C . LYS A 1 297 ? -31.187 11.664 -5.033 1.00 91.06 297 LYS A C 1
ATOM 2383 O O . LYS A 1 297 ? -31.013 12.095 -6.170 1.00 91.06 297 LYS A O 1
ATOM 2388 N N . ILE A 1 298 ? -30.213 11.126 -4.298 1.00 86.56 298 ILE A N 1
ATOM 2389 C CA . ILE A 1 298 ? -28.838 10.939 -4.781 1.00 86.56 298 ILE A CA 1
ATOM 2390 C C . ILE A 1 298 ? -28.847 10.013 -5.993 1.00 86.56 298 ILE A C 1
ATOM 2392 O O . ILE A 1 298 ? -28.302 10.380 -7.029 1.00 86.56 298 ILE A O 1
ATOM 2396 N N . ARG A 1 299 ? -29.550 8.879 -5.906 1.00 85.56 299 ARG A N 1
ATOM 2397 C CA . ARG A 1 299 ? -29.711 7.941 -7.018 1.00 85.56 299 ARG A CA 1
ATOM 2398 C C . ARG A 1 299 ? -30.334 8.608 -8.241 1.00 85.56 299 ARG A C 1
ATOM 2400 O O . ARG A 1 299 ? -29.794 8.486 -9.330 1.00 85.56 299 ARG A O 1
ATOM 2407 N N . TYR A 1 300 ? -31.411 9.375 -8.070 1.00 87.81 300 TYR A N 1
ATOM 2408 C CA . TYR A 1 300 ? -32.033 10.104 -9.179 1.00 87.81 300 TYR A CA 1
ATOM 2409 C C . TYR A 1 300 ? -31.066 11.100 -9.843 1.00 87.81 300 TYR A C 1
ATOM 2411 O O . TYR A 1 300 ? -31.023 11.202 -11.066 1.00 87.81 300 TYR A O 1
ATOM 2419 N N . VAL A 1 301 ? -30.265 11.827 -9.056 1.00 86.94 301 VAL A N 1
ATOM 2420 C CA . VAL A 1 301 ? -29.252 12.761 -9.579 1.00 86.94 301 VAL A CA 1
ATOM 2421 C C . VAL A 1 301 ? -28.107 12.016 -10.270 1.00 86.94 301 VAL A C 1
ATOM 2423 O O . VAL A 1 301 ? -27.656 12.453 -11.330 1.00 86.94 301 VAL A O 1
ATOM 2426 N N . GLN A 1 302 ? -27.664 10.885 -9.719 1.00 81.56 302 GLN A N 1
ATOM 2427 C CA . GLN A 1 302 ? -26.661 10.014 -10.331 1.00 81.56 302 GLN A CA 1
ATOM 2428 C C . GLN A 1 302 ? -27.167 9.452 -11.663 1.00 81.56 302 GLN A C 1
ATOM 2430 O O . GLN A 1 302 ? -26.491 9.630 -12.672 1.00 81.56 302 GLN A O 1
ATOM 2435 N N . ASP A 1 303 ? -28.380 8.900 -11.710 1.00 81.12 303 ASP A N 1
ATOM 2436 C CA . ASP A 1 303 ? -29.004 8.375 -12.930 1.00 81.12 303 ASP A CA 1
ATOM 2437 C C . ASP A 1 303 ? -29.191 9.485 -13.981 1.00 81.12 303 ASP A C 1
ATOM 2439 O O . ASP A 1 303 ? -28.812 9.318 -15.141 1.00 81.12 303 ASP A O 1
ATOM 2443 N N . TYR A 1 304 ? -29.668 10.668 -13.576 1.00 81.56 304 TYR A N 1
ATOM 2444 C CA . TYR A 1 304 ? -29.836 11.819 -14.471 1.00 81.56 304 TYR A CA 1
ATOM 2445 C C . TYR A 1 304 ? -28.499 12.380 -14.991 1.00 81.56 304 TYR A C 1
ATOM 2447 O O . TYR A 1 304 ? -28.392 12.810 -16.144 1.00 81.56 304 TYR A O 1
ATOM 2455 N N . SER A 1 305 ? -27.452 12.394 -14.159 1.00 73.88 305 SER A N 1
ATOM 2456 C CA . SER A 1 305 ? -26.108 12.810 -14.578 1.00 73.88 305 SER A CA 1
ATOM 2457 C C . SER A 1 305 ? -25.467 11.783 -15.516 1.00 73.88 305 SER A C 1
ATOM 2459 O O . SER A 1 305 ? -24.910 12.180 -16.542 1.00 73.88 305 SER A O 1
ATOM 2461 N N . HIS A 1 306 ? -25.640 10.482 -15.254 1.00 64.94 306 HIS A N 1
ATOM 2462 C CA . HIS A 1 306 ? -25.258 9.410 -16.171 1.00 64.94 306 HIS A CA 1
ATOM 2463 C C . HIS A 1 306 ? -25.980 9.534 -17.520 1.00 64.94 306 HIS A C 1
ATOM 2465 O O . HIS A 1 306 ? -25.325 9.467 -18.560 1.00 64.94 306 HIS A O 1
ATOM 2471 N N . GLU A 1 307 ? -27.286 9.807 -17.533 1.00 64.31 307 GLU A N 1
ATOM 2472 C CA . GLU A 1 307 ? -28.069 9.993 -18.762 1.00 64.31 307 GLU A CA 1
ATOM 2473 C C . GLU A 1 307 ? -27.572 11.192 -19.599 1.00 64.31 307 GLU A C 1
ATOM 2475 O O . GLU A 1 307 ? -27.465 11.108 -20.827 1.00 64.31 307 GLU A O 1
ATOM 2480 N N . LYS A 1 308 ? -27.145 12.292 -18.955 1.00 59.50 308 LYS A N 1
ATOM 2481 C CA . LYS A 1 308 ? -26.516 13.431 -19.653 1.00 59.50 308 LYS A CA 1
ATOM 2482 C C . LYS A 1 308 ? -25.105 13.147 -20.172 1.00 59.50 308 LYS A C 1
ATOM 2484 O O . LYS A 1 308 ? -24.725 13.707 -21.203 1.00 59.50 308 LYS A O 1
ATOM 2489 N N . ILE A 1 309 ? -24.325 12.307 -19.492 1.00 55.16 309 ILE A N 1
ATOM 2490 C CA . ILE A 1 309 ? -22.947 11.972 -19.889 1.00 55.16 309 ILE A CA 1
ATOM 2491 C C . ILE A 1 309 ? -22.937 11.021 -21.099 1.00 55.16 309 ILE A C 1
ATOM 2493 O O . ILE A 1 309 ? -22.080 11.161 -21.973 1.00 55.16 309 ILE A O 1
ATOM 2497 N N . VAL A 1 310 ? -23.943 10.151 -21.246 1.00 53.78 310 VAL A N 1
ATOM 2498 C CA . VAL A 1 310 ? -24.092 9.266 -22.422 1.00 53.78 310 VAL A CA 1
ATOM 2499 C C . VAL A 1 310 ? -24.305 10.052 -23.733 1.00 53.78 310 VAL A C 1
ATOM 2501 O O . VAL A 1 310 ? -23.945 9.571 -24.805 1.00 53.78 310 VAL A O 1
ATOM 2504 N N . SER A 1 311 ? -24.767 11.309 -23.675 1.00 53.91 311 SER A N 1
ATOM 2505 C CA . SER A 1 311 ? -24.909 12.181 -24.858 1.00 53.91 311 SER A CA 1
ATOM 2506 C C . SER A 1 311 ? -23.633 12.950 -25.258 1.00 53.91 311 SER A C 1
ATOM 2508 O O . SER A 1 311 ? -23.657 13.707 -26.231 1.00 53.91 311 SER A O 1
ATOM 2510 N N . ARG A 1 312 ? -22.502 12.800 -24.546 1.00 50.78 312 ARG A N 1
ATOM 2511 C CA . ARG A 1 312 ? -21.252 13.540 -24.828 1.00 50.78 312 ARG A CA 1
ATOM 2512 C C . ARG A 1 312 ? -19.980 12.681 -24.751 1.00 50.78 312 ARG A C 1
ATOM 2514 O O . ARG A 1 312 ? -19.035 13.059 -24.073 1.00 50.78 312 ARG A O 1
ATOM 2521 N N . GLY A 1 313 ? -19.908 11.606 -25.541 1.00 43.66 313 GLY A N 1
ATOM 2522 C CA . GLY A 1 313 ? -18.650 10.922 -25.905 1.00 43.66 313 GLY A CA 1
ATOM 2523 C C . GLY A 1 313 ? -17.860 10.276 -24.746 1.00 43.66 313 GLY A C 1
ATOM 2524 O O . GLY A 1 313 ? -18.125 10.527 -23.574 1.00 43.66 313 GLY A O 1
ATOM 2525 N N . PRO A 1 314 ? -16.874 9.405 -25.035 1.00 49.72 314 PRO A N 1
ATOM 2526 C CA . PRO A 1 314 ? -16.256 8.584 -24.005 1.00 49.72 314 PRO A CA 1
ATOM 2527 C C . PRO A 1 314 ? -15.222 9.417 -23.245 1.00 49.72 314 PRO A C 1
ATOM 2529 O O . PRO A 1 314 ? -14.136 9.702 -23.754 1.00 49.72 314 PRO A O 1
ATOM 2532 N N . LYS A 1 315 ? -15.542 9.815 -22.011 1.00 42.41 315 LYS A N 1
ATOM 2533 C CA . LYS A 1 315 ? -14.563 10.386 -21.086 1.00 42.41 315 LYS A CA 1
ATOM 2534 C C . LYS A 1 315 ? -14.491 9.561 -19.809 1.00 42.41 315 LYS A C 1
ATOM 2536 O O . LYS A 1 315 ? -15.484 9.335 -19.133 1.00 42.41 315 LYS A O 1
ATOM 2541 N N . LYS A 1 316 ? -13.257 9.109 -19.590 1.00 41.84 316 LYS A N 1
ATOM 2542 C CA . LYS A 1 316 ? -12.638 8.463 -18.434 1.00 41.84 316 LYS A CA 1
ATOM 2543 C C . LYS A 1 316 ? -13.460 8.558 -17.149 1.00 41.84 316 LYS A C 1
ATOM 2545 O O . LYS A 1 316 ? -13.742 9.657 -16.683 1.00 41.84 316 LYS A O 1
ATOM 2550 N N . TYR A 1 317 ? -13.752 7.383 -16.597 1.00 40.78 317 TYR A N 1
ATOM 2551 C CA . TYR A 1 317 ? -14.196 7.171 -15.228 1.00 40.78 317 TYR A CA 1
ATOM 2552 C C . TYR A 1 317 ? -13.345 8.022 -14.282 1.00 40.78 317 TYR A C 1
ATOM 2554 O O . TYR A 1 317 ? -12.182 7.709 -14.030 1.00 40.78 317 TYR A O 1
ATOM 2562 N N . ALA A 1 318 ? -13.920 9.121 -13.800 1.00 42.94 318 ALA A N 1
ATOM 2563 C CA . ALA A 1 318 ? -13.537 9.650 -12.510 1.00 42.94 318 ALA A CA 1
ATOM 2564 C C . ALA A 1 318 ? -14.050 8.615 -11.508 1.00 42.94 318 ALA A C 1
ATOM 2566 O O . ALA A 1 318 ? -15.254 8.501 -11.288 1.00 42.94 318 ALA A O 1
ATOM 2567 N N . GLU A 1 319 ? -13.144 7.769 -11.020 1.00 44.34 319 GLU A N 1
ATOM 2568 C CA . GLU A 1 319 ? -13.361 7.051 -9.773 1.00 44.34 319 GLU A CA 1
ATOM 2569 C C . GLU A 1 319 ? -13.693 8.104 -8.719 1.00 44.34 319 GLU A C 1
ATOM 2571 O O . GLU A 1 319 ? -12.832 8.887 -8.322 1.00 44.34 319 GLU A O 1
ATOM 2576 N N . ASP A 1 320 ? -14.963 8.160 -8.332 1.00 41.62 320 ASP A N 1
ATOM 2577 C CA . ASP A 1 320 ? -15.420 8.950 -7.201 1.00 41.62 320 ASP A CA 1
ATOM 2578 C C . ASP A 1 320 ? -14.853 8.269 -5.947 1.00 41.62 320 ASP A C 1
ATOM 2580 O O . ASP A 1 320 ? -15.284 7.189 -5.523 1.00 41.62 320 ASP A O 1
ATOM 2584 N N . ILE A 1 321 ? -13.760 8.838 -5.438 1.00 46.19 321 ILE A N 1
ATOM 2585 C CA . ILE A 1 321 ? -12.988 8.372 -4.283 1.00 46.19 321 ILE A CA 1
ATOM 2586 C C . ILE A 1 321 ? -13.775 8.707 -3.009 1.00 46.19 321 ILE A C 1
ATOM 2588 O O . ILE A 1 321 ? -13.356 9.506 -2.187 1.00 46.19 321 ILE A O 1
ATOM 2592 N N . GLU A 1 322 ? -14.940 8.088 -2.834 1.00 46.12 322 GLU A N 1
ATOM 2593 C CA . GLU A 1 322 ? -15.681 8.144 -1.566 1.00 46.12 322 GLU A CA 1
ATOM 2594 C C . GLU A 1 322 ? -16.505 6.875 -1.286 1.00 46.12 322 GLU A C 1
ATOM 2596 O O . GLU A 1 322 ? -17.413 6.848 -0.457 1.00 46.12 322 GLU A O 1
ATOM 2601 N N . SER A 1 323 ? -16.122 5.748 -1.895 1.00 47.94 323 SER A N 1
ATOM 2602 C CA . SER A 1 323 ? -16.698 4.422 -1.616 1.00 47.94 323 SER A CA 1
ATOM 2603 C C . SER A 1 323 ? -16.291 3.844 -0.237 1.00 47.94 323 SER A C 1
ATOM 2605 O O . SER A 1 323 ? -16.131 2.633 -0.085 1.00 47.94 323 SER A O 1
ATOM 2607 N N . GLY A 1 324 ? -16.119 4.687 0.787 1.00 46.31 324 GLY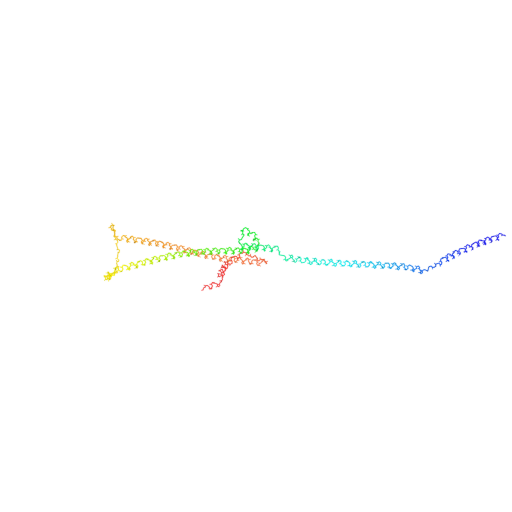 A N 1
ATOM 2608 C CA . GLY A 1 324 ? -16.064 4.275 2.197 1.00 46.31 324 GLY A CA 1
ATOM 2609 C C . GLY A 1 324 ? -17.455 4.088 2.823 1.00 46.31 324 GLY A C 1
ATOM 2610 O O . GLY A 1 324 ? -17.568 3.597 3.942 1.00 46.31 324 GLY A O 1
ATOM 2611 N N . SER A 1 325 ? -18.519 4.437 2.091 1.00 52.09 325 SER A N 1
ATOM 2612 C CA . SER A 1 325 ? -19.918 4.355 2.532 1.00 52.09 325 SER A CA 1
ATOM 2613 C C . SER A 1 325 ? -20.628 3.058 2.112 1.00 52.09 325 SER A C 1
ATOM 2615 O O . SER A 1 325 ? -21.833 2.939 2.303 1.00 52.09 325 SER A O 1
ATOM 2617 N N . SER A 1 326 ? -19.933 2.060 1.546 1.00 61.66 326 SER A N 1
ATOM 2618 C CA . SER A 1 326 ? -20.626 0.961 0.851 1.00 61.66 326 SER A CA 1
ATOM 2619 C C . SER A 1 326 ? -21.568 0.158 1.750 1.00 61.66 326 SER A C 1
ATOM 2621 O O . SER A 1 326 ? -22.629 -0.241 1.289 1.00 61.66 326 SER A O 1
ATOM 2623 N N . ASP A 1 327 ? -21.251 -0.045 3.030 1.00 72.00 327 ASP A N 1
ATOM 2624 C CA . ASP A 1 327 ? -22.071 -0.885 3.916 1.00 72.00 327 ASP A CA 1
ATOM 2625 C C . ASP A 1 327 ? -23.341 -0.152 4.399 1.00 72.00 327 ASP A C 1
ATOM 2627 O O . ASP A 1 327 ? -24.448 -0.699 4.409 1.00 72.00 327 ASP A O 1
ATOM 2631 N N . VAL A 1 328 ? -23.209 1.142 4.714 1.00 76.94 328 VAL A N 1
ATOM 2632 C CA . VAL A 1 328 ? -24.334 2.014 5.093 1.00 76.94 328 VAL A CA 1
ATOM 2633 C C . VAL A 1 328 ? -25.213 2.304 3.877 1.00 76.94 328 VAL A C 1
ATOM 2635 O O . VAL A 1 328 ? -26.439 2.209 3.956 1.00 76.94 328 VAL A O 1
ATOM 2638 N N . GLU A 1 329 ? -24.593 2.587 2.736 1.00 79.31 329 GLU A N 1
ATOM 2639 C CA . GLU A 1 329 ? -25.269 2.784 1.461 1.00 79.31 329 GLU A CA 1
ATOM 2640 C C . GLU A 1 329 ? -25.980 1.507 1.005 1.00 79.31 329 GLU A C 1
ATOM 2642 O O . GLU A 1 329 ? -27.139 1.579 0.617 1.00 79.31 329 GLU A O 1
ATOM 2647 N N . THR A 1 330 ? -25.368 0.324 1.141 1.00 83.06 330 THR A N 1
ATOM 2648 C CA . THR A 1 330 ? -26.009 -0.964 0.812 1.00 83.06 330 THR A CA 1
ATOM 2649 C C . THR A 1 330 ? -27.238 -1.214 1.682 1.00 83.06 330 THR A C 1
ATOM 2651 O O . THR A 1 330 ? -28.262 -1.693 1.188 1.00 83.06 330 THR A O 1
ATOM 2654 N N . LYS A 1 331 ? -27.184 -0.847 2.968 1.00 87.75 331 LYS A N 1
ATOM 2655 C CA . LYS A 1 331 ? -28.331 -0.956 3.876 1.00 87.75 331 LYS A CA 1
ATOM 2656 C C . LYS A 1 331 ? -29.501 -0.077 3.427 1.00 87.75 331 LYS A C 1
ATOM 2658 O O . LYS A 1 331 ? -30.624 -0.576 3.342 1.00 87.75 331 LYS A O 1
ATOM 2663 N N . TYR A 1 332 ? -29.257 1.200 3.131 1.00 89.31 332 TYR A N 1
ATOM 2664 C CA . TYR A 1 332 ? -30.317 2.116 2.687 1.00 89.31 332 TYR A CA 1
ATOM 2665 C C . TYR A 1 332 ? 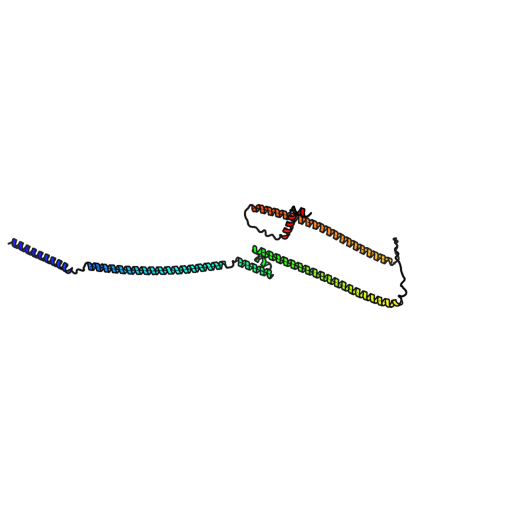-30.760 1.861 1.244 1.00 89.31 332 TYR A C 1
ATOM 2667 O O . TYR A 1 332 ? -31.940 2.013 0.946 1.00 89.31 332 TYR A O 1
ATOM 2675 N N . LYS A 1 333 ? -29.865 1.366 0.384 1.00 88.12 333 LYS A N 1
ATOM 2676 C CA . LYS A 1 333 ? -30.183 0.844 -0.947 1.00 88.12 333 LYS A CA 1
ATOM 2677 C C . LYS A 1 333 ? -31.182 -0.295 -0.869 1.00 88.12 333 LYS A C 1
ATOM 2679 O O . LYS A 1 333 ? -32.199 -0.246 -1.549 1.00 88.12 333 LYS A O 1
ATOM 2684 N N . LYS A 1 334 ? -30.918 -1.293 -0.020 1.00 88.38 334 LYS A N 1
ATOM 2685 C CA . LYS A 1 334 ? -31.828 -2.424 0.168 1.00 88.38 334 LYS A CA 1
ATOM 2686 C C . LYS A 1 334 ? -33.190 -1.959 0.683 1.00 88.38 334 LYS A C 1
ATOM 2688 O O . LYS A 1 334 ? -34.202 -2.369 0.136 1.00 88.38 334 LYS A O 1
ATOM 2693 N N . MET A 1 335 ? -33.218 -1.074 1.685 1.00 87.31 335 MET A N 1
ATOM 2694 C CA . MET A 1 335 ? -34.475 -0.505 2.197 1.00 87.31 335 MET A CA 1
ATOM 2695 C C . MET A 1 335 ? -35.248 0.251 1.109 1.00 87.31 335 MET A C 1
ATOM 2697 O O . MET A 1 335 ? -36.444 0.042 0.957 1.00 87.31 335 MET A O 1
ATOM 2701 N N . TYR A 1 336 ? -34.562 1.067 0.309 1.00 89.44 336 TYR A N 1
ATOM 2702 C CA . TYR A 1 336 ? -35.165 1.789 -0.808 1.00 89.44 336 TYR A CA 1
ATOM 2703 C C . TYR A 1 336 ? -35.710 0.848 -1.896 1.00 89.44 336 TYR A C 1
ATOM 2705 O O . TYR A 1 336 ? -36.819 1.047 -2.387 1.00 89.44 336 TYR A O 1
ATOM 2713 N N . GLU A 1 337 ? -34.950 -0.183 -2.276 1.00 87.75 337 GLU A N 1
ATOM 2714 C CA . GLU A 1 337 ? -35.377 -1.193 -3.252 1.00 87.75 337 GLU A CA 1
ATOM 2715 C C . GLU A 1 337 ? -36.574 -2.001 -2.739 1.00 87.75 337 GLU A C 1
ATOM 2717 O O . GLU A 1 337 ? -37.517 -2.237 -3.491 1.00 87.75 337 GLU A O 1
ATOM 2722 N N . ASP A 1 338 ? -36.578 -2.365 -1.458 1.00 86.25 338 ASP A N 1
ATOM 2723 C CA . ASP A 1 338 ? -37.681 -3.073 -0.810 1.00 86.25 338 ASP A CA 1
ATOM 2724 C C . ASP A 1 338 ? -38.948 -2.202 -0.671 1.00 86.25 338 ASP A C 1
ATOM 2726 O O . ASP A 1 338 ? -40.051 -2.752 -0.669 1.00 86.25 338 ASP A O 1
ATOM 2730 N N . ASP A 1 339 ? -38.810 -0.876 -0.557 1.00 83.44 339 ASP A N 1
ATOM 2731 C CA . ASP A 1 339 ? -39.932 0.075 -0.494 1.00 83.44 339 ASP A CA 1
ATOM 2732 C C . ASP A 1 339 ? -40.504 0.404 -1.883 1.00 83.44 339 ASP A C 1
ATOM 2734 O O . ASP A 1 339 ? -41.711 0.608 -2.025 1.00 83.44 339 ASP A O 1
ATOM 2738 N N . ILE A 1 340 ? -39.664 0.441 -2.925 1.00 83.31 340 ILE A N 1
ATOM 2739 C CA . ILE A 1 340 ? -40.093 0.752 -4.298 1.00 83.31 340 ILE A CA 1
ATOM 2740 C C . ILE A 1 340 ? -40.536 -0.484 -5.087 1.00 83.31 340 ILE A C 1
ATOM 2742 O O . ILE A 1 340 ? -41.236 -0.358 -6.094 1.00 83.31 340 ILE A O 1
ATOM 2746 N N . ASN A 1 341 ? -40.129 -1.684 -4.661 1.00 81.81 341 ASN A N 1
ATOM 2747 C CA . ASN A 1 341 ? -40.479 -2.926 -5.333 1.00 81.81 341 ASN A CA 1
ATOM 2748 C C . ASN A 1 341 ? -41.971 -3.254 -5.120 1.00 81.81 341 ASN A C 1
ATOM 2750 O O . ASN A 1 341 ? -42.375 -3.600 -4.005 1.00 81.81 341 ASN A O 1
ATOM 2754 N N . PRO A 1 342 ? -42.795 -3.253 -6.185 1.00 75.12 342 PRO A N 1
ATOM 2755 C CA . PRO A 1 342 ? -44.230 -3.498 -6.069 1.00 75.12 342 PRO A CA 1
ATOM 2756 C C . PRO A 1 342 ? -44.558 -4.898 -5.531 1.00 75.12 342 PRO A C 1
ATOM 2758 O O . PRO A 1 342 ? -45.628 -5.086 -4.962 1.00 75.12 342 PRO A O 1
ATOM 2761 N N . PHE A 1 343 ? -43.654 -5.876 -5.657 1.00 72.12 343 PHE A N 1
ATOM 2762 C CA . PHE A 1 343 ? -43.855 -7.238 -5.152 1.00 72.12 343 PHE A CA 1
ATOM 2763 C C . PHE A 1 343 ? -43.469 -7.411 -3.676 1.00 72.12 343 PHE A C 1
ATOM 2765 O O . PHE A 1 343 ? -44.015 -8.289 -3.009 1.00 72.12 343 PHE A O 1
ATOM 2772 N N . ALA A 1 344 ? -42.589 -6.561 -3.135 1.00 70.94 344 ALA A N 1
ATOM 2773 C CA . ALA A 1 344 ? -42.174 -6.629 -1.732 1.00 70.94 344 ALA A CA 1
ATOM 2774 C C . ALA A 1 344 ? -43.310 -6.239 -0.766 1.00 70.94 344 ALA A C 1
ATOM 2776 O O . ALA A 1 344 ? -43.381 -6.745 0.355 1.00 70.94 344 ALA A O 1
ATOM 2777 N N . ALA A 1 345 ? -44.236 -5.385 -1.213 1.00 64.25 345 ALA A N 1
ATOM 2778 C CA . ALA A 1 345 ? -45.459 -5.063 -0.479 1.00 64.25 345 ALA A CA 1
ATOM 2779 C C . ALA A 1 345 ? -46.445 -6.247 -0.424 1.00 64.25 345 ALA A C 1
ATOM 2781 O O . ALA A 1 345 ? -47.167 -6.402 0.560 1.00 64.25 345 ALA A O 1
ATOM 2782 N N . PHE A 1 346 ? -46.457 -7.107 -1.449 1.00 65.25 346 PHE A N 1
ATOM 2783 C CA . PHE A 1 346 ? -47.300 -8.306 -1.486 1.00 65.25 346 PHE A CA 1
ATOM 2784 C C . PHE A 1 346 ? -46.717 -9.474 -0.683 1.00 65.25 346 PHE A C 1
ATOM 2786 O O . PHE A 1 346 ? -47.484 -10.272 -0.160 1.00 65.25 346 PHE A O 1
ATOM 2793 N N . SER A 1 347 ? -45.392 -9.577 -0.550 1.00 65.62 347 SER A N 1
ATOM 2794 C CA . SER A 1 347 ? -44.740 -10.685 0.165 1.00 65.62 347 SER A CA 1
ATOM 2795 C C . SER A 1 347 ? -44.699 -10.535 1.692 1.00 65.62 347 SER A C 1
ATOM 2797 O O . SER A 1 347 ? -44.297 -11.471 2.375 1.00 65.62 347 SER A O 1
ATOM 2799 N N . ARG A 1 348 ? -45.041 -9.359 2.240 1.00 65.38 348 ARG A N 1
ATOM 2800 C CA . ARG A 1 348 ? -45.044 -9.087 3.695 1.00 65.38 348 ARG A CA 1
ATOM 2801 C C . ARG A 1 348 ? -46.419 -9.260 4.359 1.00 65.38 348 ARG A C 1
ATOM 2803 O O . ARG A 1 348 ? -46.545 -8.966 5.546 1.00 65.38 348 ARG A O 1
ATOM 2810 N N . LYS A 1 349 ? -47.434 -9.696 3.612 1.00 50.75 349 LYS A N 1
ATOM 2811 C CA . LYS A 1 349 ? -48.792 -9.966 4.098 1.00 50.75 349 LYS A CA 1
ATOM 2812 C C . LYS A 1 349 ? -49.037 -11.466 4.114 1.00 50.75 349 LYS A C 1
ATOM 2814 O O . LYS A 1 349 ? -49.726 -11.914 5.055 1.00 50.75 349 LYS A O 1
#

Secondary structure (DSSP, 8-state):
-HHHHHHHHHHHHHHHHHHHHHHHHHHHHHHHHHT-----HHHHHHHHHHHHHHHHHHHHHHHHHHHHHHHHHHHHHHHHHHHHHHHHHHHHHHHHHHHHHHHHSPPHHHHHHHHHHHHHHHHHHH--S-THHHHHH---HHHHHHHHHHHHHHHHHHHHHHHHHHHHHHHHHHHHHHHHHHHHHHHHHHHHHHHHHHHHHHHHHHHHHHTTTTTS------------------------THHHHHHHHHHHHHHHHHHHHHHHHHHHHHHHHHHHHHHHHHHHHHHHHHHHHHHHHHHHHHHHHHHHHHTS--------TTTT-HHHHHHHHHHHHHHH-TTTTTTT-

Foldseek 3Di:
DVVVVVVVVVVVVVVVVVVVVVVVVVVVVCVVVVVPPCPDPVNVVVVVVVVVVVVVVVVVVVVVVVVVVVVVVVVVVVVVVVVVVVVVVVVVVVVVVVVVVVVVPDDPVNVLVVVLVVVLCCCLVPVPDDPVVVVVSLPDPVSVVVSVVSVVVVVVVVVVVVVVVVVVVVVVVVVVVVVVVVVVVVVVVVVVVVVVVVVVVVVVVVVVVCVVPVPPPPDDDDDDDDDDDDDDDDDDDDPDCVVVVVVVVVVVVVVVVVVVVVVVVVVVVVVVVVVVVVVVVVVVVVVLVVVLVVLVVVVVVVVVVVVVVVVPDDDDDPPPPPVPCVVVSVVSVVVNCCVPPPVNVVVVD

Organism: Aegilops tauschii subsp. strangulata (NCBI:txid200361)

Sequence (349 aa):
MDEVERAQSRLVSLEREKGDLRSQLQTTNEDTSNNSDYMDPSDILESSLNAKEKIISELNAELRNIESTLSSEKEMHVNEVKKLTALLSEKETAITELKKELQERPTTRLVDDLKKKVQILQAVGYNSIEAEDWELATNGEEMSKLEALLLDKNRKMEHELTQLKVKISEKSSLLEEAEKKIAELTSKVEEQQKLILKLEDDILKGCSSTDRRSSLLNGWDLQEIGSNEVSEGTDPRNSSPDQDQSSMLKVICNQRDRFRTRLRETEEELRRLKEKYEMLAVELEKTKADNVQLYGKIRYVQDYSHEKIVSRGPKKYAEDIESGSSDVETKYKKMYEDDINPFAAFSRK

InterPro domains:
  IPR012955 CASP, C-terminal [PF08172] (177-349)

Radius of gyration: 75.37 Å; chains: 1; bounding box: 160×72×226 Å